Protein AF-A0A074W092-F1 (afdb_monomer)

Nearest PDB structures (foldseek):
  2z0n-assembly1_A-2  TM=3.404E-01  e=2.047E+00  Homo sapiens
  5c5b-assembly1_A  TM=3.331E-01  e=2.258E+00  Homo sapiens
  2z0o-assembly1_A-2  TM=2.666E-01  e=1.856E+00  Homo sapiens

Solvent-accessible surface area (backbone atoms only — not comparable to full-atom values): 13307 Å² total; per-residue (Å²): 146,84,81,86,86,80,90,84,84,88,82,85,89,84,90,80,85,85,82,84,78,78,81,82,81,81,80,76,79,82,77,78,77,78,74,76,78,80,77,76,78,54,82,50,47,78,64,48,37,53,76,70,68,53,65,90,86,49,44,42,88,51,21,39,67,91,47,72,78,42,81,53,95,56,32,30,18,19,47,56,54,43,23,48,53,53,24,53,45,32,27,74,74,70,32,82,88,31,74,63,24,51,52,30,47,53,42,21,53,35,38,38,50,51,53,52,49,47,51,52,48,64,74,30,54,88,73,53,80,53,64,68,61,45,53,52,50,50,56,48,43,57,54,49,49,57,50,51,52,52,50,52,53,52,50,54,54,28,54,55,49,23,54,49,51,57,57,68,72,45,80,88,69,95,69,98,71,80,51,78,69,31,56,47,41,32,47,51,33,48,61,22,81,95,58,35,22,68,58,45,52,52,48,40,54,49,45,49,54,48,48,54,49,44,54,76,69,38,61,92,73,98

Structure (mmCIF, N/CA/C/O backbone):
data_AF-A0A074W092-F1
#
_entry.id   AF-A0A074W092-F1
#
loop_
_atom_site.group_PDB
_atom_site.id
_atom_site.type_symbol
_atom_site.label_atom_id
_atom_site.label_alt_id
_atom_site.label_comp_id
_atom_site.label_asym_id
_atom_site.label_entity_id
_atom_site.label_seq_id
_atom_site.pdbx_PDB_ins_code
_atom_site.Cartn_x
_atom_site.Cartn_y
_atom_site.Cartn_z
_atom_site.occupancy
_atom_site.B_iso_or_equiv
_atom_site.auth_seq_id
_atom_site.auth_comp_id
_atom_site.auth_asym_id
_atom_site.auth_atom_id
_atom_site.pdbx_PDB_model_num
ATOM 1 N N . PRO A 1 1 ? 8.811 47.943 97.498 1.00 39.94 1 PRO A N 1
ATOM 2 C CA . PRO A 1 1 ? 8.743 47.271 96.184 1.00 39.94 1 PRO A CA 1
ATOM 3 C C . PRO A 1 1 ? 7.303 47.243 95.658 1.00 39.94 1 PRO A C 1
ATOM 5 O O . PRO A 1 1 ? 6.591 46.281 95.888 1.00 39.94 1 PRO A O 1
ATOM 8 N N . GLU A 1 2 ? 6.898 48.349 95.033 1.00 44.44 2 GLU A N 1
ATOM 9 C CA . GLU A 1 2 ? 6.077 48.433 93.814 1.00 44.44 2 GLU A CA 1
ATOM 10 C C . GLU A 1 2 ? 5.905 49.928 93.510 1.00 44.44 2 GLU A C 1
ATOM 12 O O . GLU A 1 2 ? 5.534 50.685 94.410 1.00 44.44 2 GLU A O 1
ATOM 17 N N . PRO A 1 3 ? 6.197 50.385 92.284 1.00 44.91 3 PRO A N 1
ATOM 18 C CA . PRO A 1 3 ? 5.535 51.580 91.799 1.00 44.91 3 PRO A CA 1
ATOM 19 C C . PRO A 1 3 ? 4.806 51.340 90.476 1.00 44.91 3 PRO A C 1
ATOM 21 O O . PRO A 1 3 ? 5.310 50.744 89.527 1.00 44.91 3 PRO A O 1
ATOM 24 N N . GLN A 1 4 ? 3.596 51.887 90.475 1.00 38.47 4 GLN A N 1
ATOM 25 C CA . GLN A 1 4 ? 2.638 52.049 89.393 1.00 38.47 4 GLN A CA 1
ATOM 26 C C . GLN A 1 4 ? 3.275 52.578 88.097 1.00 38.47 4 GLN A C 1
ATOM 28 O O . GLN A 1 4 ? 4.023 53.556 88.104 1.00 38.47 4 GLN A O 1
ATOM 33 N N . GLN A 1 5 ? 2.898 51.987 86.963 1.00 45.16 5 GLN A N 1
ATOM 34 C CA . GLN A 1 5 ? 3.138 52.563 85.640 1.00 45.16 5 GLN A CA 1
ATOM 35 C C . GLN A 1 5 ? 2.118 53.666 85.327 1.00 45.16 5 GLN A C 1
ATOM 37 O O . GLN A 1 5 ? 0.913 53.430 85.457 1.00 45.16 5 GLN A O 1
ATOM 42 N N . PRO A 1 6 ? 2.550 54.807 84.760 1.00 45.38 6 PRO A N 1
ATOM 43 C CA . PRO A 1 6 ? 1.680 55.654 83.975 1.00 45.38 6 PRO A CA 1
ATOM 44 C C . PRO A 1 6 ? 1.948 55.502 82.470 1.00 45.38 6 PRO A C 1
ATOM 46 O O . PRO A 1 6 ? 3.056 55.632 81.954 1.00 45.38 6 PRO A O 1
ATOM 49 N N . ARG A 1 7 ? 0.835 55.267 81.784 1.00 47.06 7 ARG A N 1
ATOM 50 C CA . ARG A 1 7 ? 0.537 55.371 80.351 1.00 47.06 7 ARG A CA 1
ATOM 51 C C . ARG A 1 7 ? 1.160 56.613 79.689 1.00 47.06 7 ARG A C 1
ATOM 53 O O . ARG A 1 7 ? 1.036 57.699 80.245 1.00 47.06 7 ARG A O 1
ATOM 60 N N . LYS A 1 8 ? 1.652 56.494 78.445 1.00 37.75 8 LYS A N 1
ATOM 61 C CA . LYS A 1 8 ? 1.599 57.565 77.421 1.00 37.75 8 LYS A CA 1
ATOM 62 C C . LYS A 1 8 ? 1.781 57.009 75.998 1.00 37.75 8 LYS A C 1
ATOM 64 O O . LYS A 1 8 ? 2.694 56.246 75.720 1.00 37.75 8 LYS A O 1
ATOM 69 N N . GLN A 1 9 ? 0.839 57.386 75.134 1.00 41.19 9 GLN A N 1
ATOM 70 C CA . GLN A 1 9 ? 0.760 57.119 73.694 1.00 41.19 9 GLN A CA 1
ATOM 71 C C . GLN A 1 9 ? 1.497 58.200 72.875 1.00 41.19 9 GLN A C 1
ATOM 73 O O . GLN A 1 9 ? 1.734 59.286 73.401 1.00 41.19 9 GLN A O 1
ATOM 78 N N . ARG A 1 10 ? 1.623 57.923 71.558 1.00 36.97 10 ARG A N 1
ATOM 79 C CA . ARG A 1 10 ? 1.897 58.819 70.398 1.00 36.97 10 ARG A CA 1
ATOM 80 C C . ARG A 1 10 ? 3.390 59.132 70.147 1.00 36.97 10 ARG A C 1
ATOM 82 O O . ARG A 1 10 ? 4.116 59.347 71.098 1.00 36.97 10 ARG A O 1
ATOM 89 N N . ALA A 1 11 ? 3.927 59.190 68.921 1.00 33.03 11 ALA A N 1
ATOM 90 C CA . ALA A 1 11 ? 3.355 59.234 67.569 1.00 33.03 11 ALA A CA 1
ATOM 91 C C . ALA A 1 11 ? 4.369 58.779 66.484 1.00 33.03 11 ALA A C 1
ATOM 93 O O . ALA A 1 11 ? 5.570 58.933 66.656 1.00 33.03 11 ALA A O 1
ATOM 94 N N . ALA A 1 12 ? 3.821 58.276 65.370 1.00 34.91 12 ALA A N 1
ATOM 95 C CA . ALA A 1 12 ? 4.088 58.623 63.962 1.00 34.91 12 ALA A CA 1
ATOM 96 C C . ALA A 1 12 ? 5.527 58.654 63.374 1.00 34.91 12 ALA A C 1
ATOM 98 O O . ALA A 1 12 ? 6.290 59.591 63.570 1.00 34.91 12 ALA A O 1
ATOM 99 N N . SER A 1 13 ? 5.773 57.651 62.515 1.00 43.53 13 SER A N 1
ATOM 100 C CA . SER A 1 13 ? 6.277 57.718 61.124 1.00 43.53 13 SER A CA 1
ATOM 101 C C . SER A 1 13 ? 7.448 58.643 60.763 1.00 43.53 13 SER A C 1
ATOM 103 O O . SER A 1 13 ? 7.260 59.839 60.555 1.00 43.53 13 SER A O 1
ATOM 105 N N . TYR A 1 14 ? 8.589 58.017 60.448 1.00 37.66 14 TYR A N 1
ATOM 106 C CA . TYR A 1 14 ? 9.558 58.522 59.474 1.00 37.66 14 TYR A CA 1
ATOM 107 C C . TYR A 1 14 ? 9.828 57.465 58.397 1.00 37.66 14 TYR A C 1
ATOM 109 O O . TYR A 1 14 ? 10.083 56.296 58.682 1.00 37.66 14 TYR A O 1
ATOM 117 N N . SER A 1 15 ? 9.698 57.915 57.154 1.00 42.69 15 SER A N 1
ATOM 118 C CA . SER A 1 15 ? 9.798 57.183 55.897 1.00 42.69 15 SER A CA 1
ATOM 119 C C . SER A 1 15 ? 11.220 56.692 55.602 1.00 42.69 15 SER A C 1
ATOM 121 O O . SER A 1 15 ? 12.176 57.450 55.744 1.00 42.69 15 SER A O 1
ATOM 123 N N . ALA A 1 16 ? 11.343 55.462 55.094 1.00 45.44 16 ALA A N 1
ATOM 124 C CA . ALA A 1 16 ? 12.551 54.945 54.447 1.00 45.44 16 ALA A CA 1
ATOM 125 C C . ALA A 1 16 ? 12.253 54.623 52.961 1.00 45.44 16 ALA A C 1
ATOM 127 O O . ALA A 1 16 ? 11.137 54.194 52.655 1.00 45.44 16 ALA A O 1
ATOM 128 N N . PRO A 1 17 ? 13.202 54.855 52.034 1.00 42.00 17 PRO A N 1
ATOM 129 C CA . PRO A 1 17 ? 12.960 54.823 50.587 1.00 42.00 17 PRO A CA 1
ATOM 130 C C . PRO A 1 17 ? 12.812 53.395 50.013 1.00 42.00 17 PRO A C 1
ATOM 132 O O . PRO A 1 17 ? 13.359 52.442 50.577 1.00 42.00 17 PRO A O 1
ATOM 135 N N . PRO A 1 18 ? 12.091 53.224 48.885 1.00 43.56 18 PRO A N 1
ATOM 136 C CA . PRO A 1 18 ? 11.769 51.912 48.328 1.00 43.56 18 PRO A CA 1
ATOM 137 C C . PRO A 1 18 ? 12.981 51.242 47.661 1.00 43.56 18 PRO A C 1
ATOM 139 O O 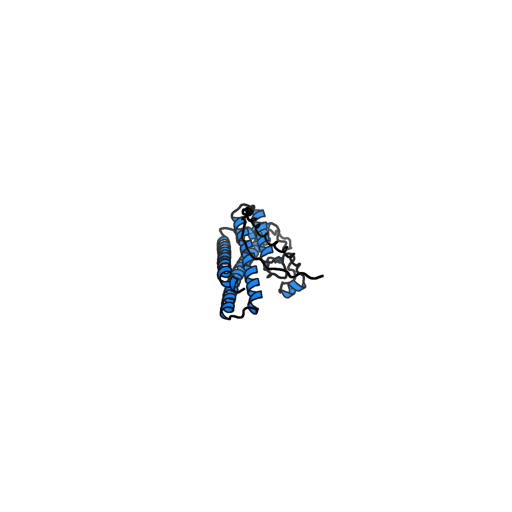. PRO A 1 18 ? 13.705 51.852 46.876 1.00 43.56 18 PRO A O 1
ATOM 142 N N . ARG A 1 19 ? 13.176 49.948 47.950 1.00 44.12 19 ARG A N 1
ATOM 143 C CA . ARG A 1 19 ? 14.122 49.071 47.242 1.00 44.12 19 ARG A CA 1
ATOM 144 C C . ARG A 1 19 ? 13.611 48.806 45.825 1.00 44.12 19 ARG A C 1
ATOM 146 O O . ARG A 1 19 ? 12.506 48.299 45.658 1.00 44.12 19 ARG A O 1
ATOM 153 N N . HIS A 1 20 ? 14.435 49.107 44.827 1.00 41.53 20 HIS A N 1
ATOM 154 C CA . HIS A 1 20 ? 14.188 48.747 43.434 1.00 41.53 20 HIS A CA 1
ATOM 155 C C . HIS A 1 20 ? 14.139 47.221 43.259 1.00 41.53 20 HIS A C 1
ATOM 157 O O . HIS A 1 20 ? 15.066 46.503 43.637 1.00 41.53 20 HIS A O 1
ATOM 163 N N . SER A 1 21 ? 13.032 46.746 42.695 1.00 46.66 21 SER A N 1
ATOM 164 C CA . SER A 1 21 ? 12.758 45.358 42.325 1.00 46.66 21 SER A CA 1
ATOM 165 C C . SER A 1 21 ? 13.645 44.916 41.155 1.00 46.66 21 SER A C 1
ATOM 167 O O . SER A 1 21 ? 13.751 45.625 40.156 1.00 46.66 21 SER A O 1
ATOM 169 N N . ALA A 1 22 ? 14.258 43.736 41.258 1.00 50.12 22 ALA A N 1
ATOM 170 C CA . ALA A 1 22 ? 14.947 43.078 40.147 1.00 50.12 22 ALA A CA 1
ATOM 171 C C . ALA A 1 22 ? 13.944 42.606 39.065 1.00 50.12 22 ALA A C 1
ATOM 173 O O . ALA A 1 22 ? 12.801 42.288 39.409 1.00 50.12 22 ALA A O 1
ATOM 174 N N . PRO A 1 23 ? 14.342 42.533 37.780 1.00 47.22 23 PRO A N 1
ATOM 175 C CA . PRO A 1 23 ? 13.457 42.099 36.700 1.00 47.22 23 PRO A CA 1
ATOM 176 C C . PRO A 1 23 ? 13.158 40.584 36.758 1.00 47.22 23 PRO A C 1
ATOM 178 O O . PRO A 1 23 ? 13.980 39.816 37.272 1.00 47.22 23 PRO A O 1
ATOM 181 N N . PRO A 1 24 ? 11.999 40.128 36.237 1.00 47.12 24 PRO A N 1
ATOM 182 C CA . PRO A 1 24 ? 11.627 38.715 36.232 1.00 47.12 24 PRO A CA 1
ATOM 183 C C . PRO A 1 24 ? 12.555 37.904 35.320 1.00 47.12 24 PRO A C 1
ATOM 185 O O . PRO A 1 24 ? 12.889 38.336 34.221 1.00 47.12 24 PRO A O 1
ATOM 188 N N . ARG A 1 25 ? 12.957 36.712 35.775 1.00 50.19 25 ARG A N 1
ATOM 189 C CA . ARG A 1 25 ? 13.671 35.725 34.954 1.00 50.19 25 ARG A CA 1
ATOM 190 C C . ARG A 1 25 ? 12.730 35.186 33.878 1.00 50.19 25 ARG A C 1
ATOM 192 O O . ARG A 1 25 ? 11.716 34.581 34.220 1.00 50.19 25 ARG A O 1
ATOM 199 N N . ASP A 1 26 ? 13.120 35.340 32.618 1.00 46.16 26 ASP A N 1
ATOM 200 C CA . ASP A 1 26 ? 12.522 34.632 31.491 1.00 46.16 26 ASP A CA 1
ATOM 201 C C . ASP A 1 26 ? 12.562 33.118 31.740 1.00 46.16 26 ASP A C 1
ATOM 203 O O . ASP A 1 26 ? 13.620 32.505 31.921 1.00 46.16 26 ASP A O 1
ATOM 207 N N . SER A 1 27 ? 11.382 32.508 31.787 1.00 52.72 27 SER A N 1
ATOM 208 C CA . SER A 1 27 ? 11.206 31.063 31.832 1.00 52.72 27 SER A CA 1
ATOM 209 C C . SER A 1 27 ? 11.662 30.455 30.506 1.00 52.72 27 SER A C 1
ATOM 211 O O . SER A 1 27 ? 11.088 30.740 29.456 1.00 52.72 27 SER A O 1
ATOM 213 N N . ALA A 1 28 ? 12.692 29.610 30.562 1.00 54.44 28 ALA A N 1
ATOM 214 C CA . ALA A 1 28 ? 13.169 28.841 29.419 1.00 54.44 28 ALA A CA 1
ATOM 215 C C . ALA A 1 28 ? 12.036 27.985 28.807 1.00 54.44 28 ALA A C 1
ATOM 217 O O . ALA A 1 28 ? 11.211 27.448 29.554 1.00 54.44 28 ALA A O 1
ATOM 218 N N . PRO A 1 29 ? 12.001 27.813 27.472 1.00 57.88 29 PRO A N 1
ATOM 219 C CA . PRO A 1 29 ? 11.000 26.982 26.817 1.00 57.88 29 PRO A CA 1
ATOM 220 C C . PRO A 1 29 ? 11.106 25.517 27.281 1.00 57.88 29 PRO A C 1
ATOM 222 O O . PRO A 1 29 ? 12.214 25.019 27.519 1.00 57.88 29 PRO A O 1
ATOM 225 N N . PRO A 1 30 ? 9.972 24.803 27.418 1.00 56.59 30 PRO A N 1
ATOM 226 C CA . PRO A 1 30 ? 9.973 23.403 27.816 1.00 56.59 30 PRO A CA 1
ATOM 227 C C . PRO A 1 30 ? 10.747 22.566 26.793 1.00 56.59 30 PRO A C 1
ATOM 229 O O . PRO A 1 30 ? 10.542 22.679 25.584 1.00 56.59 30 PRO A O 1
ATOM 232 N N . LYS A 1 31 ? 11.656 21.719 27.290 1.00 53.22 31 LYS A N 1
ATOM 233 C CA . LYS A 1 31 ? 12.405 20.769 26.459 1.00 53.22 31 LYS A CA 1
ATOM 234 C C . LYS A 1 31 ? 11.422 19.880 25.682 1.00 53.22 31 LYS A C 1
ATOM 236 O O . LYS A 1 31 ? 10.461 19.400 26.291 1.00 53.22 31 LYS A O 1
ATOM 241 N N . PRO A 1 32 ? 11.664 19.612 24.386 1.00 55.78 32 PRO A N 1
ATOM 242 C CA . PRO A 1 32 ? 10.844 18.681 23.626 1.00 55.78 32 PRO A CA 1
ATOM 243 C C . PRO A 1 32 ? 10.835 17.323 24.331 1.00 55.78 32 PRO A C 1
ATOM 245 O O . PRO A 1 32 ? 11.882 16.788 24.709 1.00 55.78 32 PRO A O 1
ATOM 248 N N . ARG A 1 33 ? 9.625 16.802 24.553 1.00 60.06 33 ARG A N 1
ATOM 249 C CA . ARG A 1 33 ? 9.377 15.481 25.132 1.00 60.06 33 ARG A CA 1
ATOM 250 C C . ARG A 1 33 ? 10.133 14.471 24.266 1.00 60.06 33 ARG A C 1
ATOM 252 O O . ARG A 1 33 ? 9.847 14.364 23.076 1.00 60.06 33 ARG A O 1
ATOM 259 N N . GLN A 1 34 ? 11.133 13.799 24.836 1.00 51.22 34 GLN A N 1
ATOM 260 C CA . GLN A 1 34 ? 11.873 12.756 24.128 1.00 51.22 34 GLN A CA 1
ATOM 261 C C . GLN A 1 34 ? 10.859 11.719 23.644 1.00 51.22 34 GLN A C 1
ATOM 263 O O . GLN A 1 34 ? 10.129 11.147 24.457 1.00 51.22 34 GLN A O 1
ATOM 268 N N . GLN A 1 35 ? 10.764 11.544 22.324 1.00 48.56 35 GLN A N 1
ATOM 269 C CA . GLN A 1 35 ? 9.950 10.484 21.747 1.00 48.56 35 GLN A CA 1
ATOM 270 C C . GLN A 1 35 ? 10.466 9.149 22.304 1.00 48.56 35 GLN A C 1
ATOM 272 O O . GLN A 1 35 ? 11.687 8.957 22.356 1.00 48.56 35 GLN A O 1
ATOM 277 N N . PRO A 1 36 ? 9.581 8.250 22.773 1.00 53.62 36 PRO A N 1
ATOM 278 C CA . PRO A 1 36 ? 10.009 6.931 23.205 1.00 53.62 36 PRO A CA 1
ATOM 279 C C . PRO A 1 36 ? 10.775 6.247 22.060 1.00 53.62 36 PRO A C 1
ATOM 281 O O . PRO A 1 36 ? 10.431 6.454 20.892 1.00 53.62 36 PRO A O 1
ATOM 284 N N . PRO A 1 37 ? 11.830 5.470 22.368 1.00 49.75 37 PRO A N 1
ATOM 285 C CA . PRO A 1 37 ? 12.586 4.758 21.348 1.00 49.75 37 PRO A CA 1
ATOM 286 C C . PRO A 1 37 ? 11.632 3.896 20.523 1.00 49.75 37 PRO A C 1
ATOM 288 O O . PRO A 1 37 ? 10.745 3.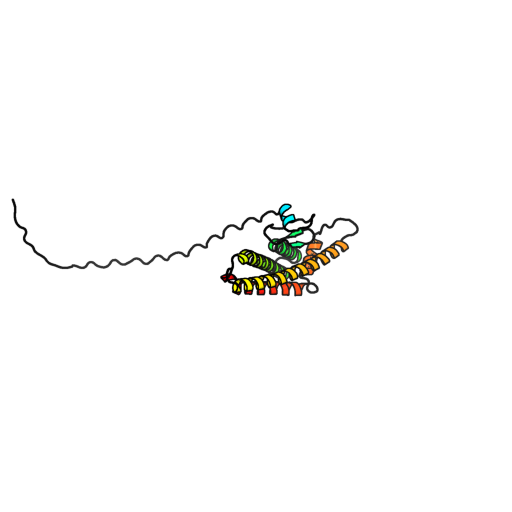244 21.080 1.00 49.75 37 PRO A O 1
ATOM 291 N N . THR A 1 38 ? 11.812 3.905 19.203 1.00 55.25 38 THR A N 1
ATOM 292 C CA . THR A 1 38 ? 11.011 3.085 18.297 1.00 55.25 38 THR A CA 1
ATOM 293 C C . THR A 1 38 ? 11.096 1.623 18.748 1.00 55.25 38 THR A C 1
ATOM 295 O O . THR A 1 38 ? 12.207 1.100 18.911 1.00 55.25 38 THR A O 1
ATOM 298 N N . PRO A 1 39 ? 9.957 0.955 19.020 1.00 61.53 39 PRO A N 1
ATOM 299 C CA . PRO A 1 39 ? 9.978 -0.446 19.399 1.00 61.53 39 PRO A CA 1
ATOM 300 C C . PRO A 1 39 ? 10.685 -1.243 18.302 1.00 61.53 39 PRO A C 1
ATOM 302 O O . PRO A 1 39 ? 10.457 -1.033 17.110 1.00 61.53 39 PRO A O 1
ATOM 305 N N . LYS A 1 40 ? 11.606 -2.126 18.704 1.00 67.94 40 LYS A N 1
ATOM 306 C CA . LYS A 1 40 ? 12.281 -3.013 17.755 1.00 67.94 40 LYS A CA 1
ATOM 307 C C . LYS A 1 40 ? 11.218 -3.884 17.092 1.00 67.94 40 LYS A C 1
ATOM 309 O O . LYS A 1 40 ? 10.425 -4.500 17.800 1.00 67.94 40 LYS A O 1
ATOM 314 N N . ARG A 1 41 ? 11.247 -3.932 15.759 1.00 76.56 41 ARG A N 1
ATOM 315 C CA . ARG A 1 41 ? 10.385 -4.789 14.941 1.00 76.56 41 ARG A CA 1
ATOM 316 C C . ARG A 1 41 ? 10.357 -6.208 15.507 1.00 76.56 41 ARG A C 1
ATOM 318 O O . ARG A 1 41 ? 11.425 -6.774 15.766 1.00 76.56 41 ARG A O 1
ATOM 325 N N . ALA A 1 42 ? 9.166 -6.767 15.692 1.00 86.81 42 ALA A N 1
ATOM 326 C CA . ALA A 1 42 ? 9.036 -8.144 16.146 1.00 86.81 42 ALA A CA 1
ATOM 327 C C . ALA A 1 42 ? 9.464 -9.109 15.028 1.00 86.81 42 ALA A C 1
ATOM 329 O O . ALA A 1 42 ? 9.221 -8.870 13.846 1.00 86.81 42 ALA A O 1
ATOM 330 N N . THR A 1 43 ? 10.130 -10.203 15.396 1.00 90.25 43 THR A N 1
ATOM 331 C CA . THR A 1 43 ? 10.518 -11.244 14.436 1.00 90.25 43 THR A CA 1
ATOM 332 C C . THR A 1 43 ? 9.366 -12.226 14.279 1.00 90.25 43 THR A C 1
ATOM 334 O O . THR A 1 43 ? 9.022 -12.910 15.242 1.00 90.25 43 THR A O 1
ATOM 337 N N . ALA A 1 44 ? 8.803 -12.322 13.074 1.00 93.31 44 ALA A N 1
ATOM 338 C CA . ALA A 1 44 ? 7.748 -13.282 12.769 1.00 93.31 44 ALA A CA 1
ATOM 339 C C . ALA A 1 44 ? 8.222 -14.740 12.924 1.00 93.31 44 ALA A C 1
ATOM 341 O O . ALA A 1 44 ? 9.349 -15.097 12.564 1.00 93.31 44 ALA A O 1
ATOM 342 N N . THR A 1 45 ? 7.334 -15.587 13.443 1.00 94.56 45 THR A N 1
ATOM 343 C CA . THR A 1 45 ? 7.525 -17.030 13.636 1.00 94.56 45 THR A CA 1
ATOM 344 C C . THR A 1 45 ? 6.594 -17.848 12.734 1.00 94.56 45 THR A C 1
ATOM 346 O O . THR A 1 45 ? 5.589 -17.348 12.229 1.00 94.56 45 THR A O 1
ATOM 349 N N . ASP A 1 46 ? 6.848 -19.154 12.594 1.00 94.06 46 ASP A N 1
ATOM 350 C CA . ASP A 1 46 ? 5.934 -20.072 11.888 1.00 94.06 46 ASP A CA 1
ATOM 351 C C . ASP A 1 46 ? 4.533 -20.148 12.519 1.00 94.06 46 ASP A C 1
ATOM 353 O O . ASP A 1 46 ? 3.568 -20.574 11.881 1.00 94.06 46 ASP A O 1
ATOM 357 N N . ARG A 1 47 ? 4.394 -19.797 13.804 1.00 94.94 47 ARG A N 1
ATOM 358 C CA . ARG A 1 47 ? 3.080 -19.700 14.448 1.00 94.94 47 ARG A CA 1
ATOM 359 C C . ARG A 1 47 ? 2.321 -18.485 13.926 1.00 94.94 47 ARG A C 1
ATOM 361 O O . ARG A 1 47 ? 1.151 -18.636 13.589 1.00 94.94 47 ARG A O 1
ATOM 368 N N . ASP A 1 48 ? 2.988 -17.341 13.833 1.00 95.75 48 ASP A N 1
ATOM 369 C CA . ASP A 1 48 ? 2.385 -16.091 13.363 1.00 95.75 48 ASP A CA 1
ATOM 370 C C . ASP A 1 48 ? 1.966 -16.227 11.899 1.00 95.75 48 ASP A C 1
ATOM 372 O O . ASP A 1 48 ? 0.829 -15.932 11.549 1.00 95.75 48 ASP A O 1
ATOM 376 N N . ALA A 1 49 ? 2.835 -16.812 11.067 1.00 94.75 49 ALA A N 1
ATOM 377 C CA . ALA A 1 49 ? 2.526 -17.076 9.666 1.00 94.75 49 ALA A CA 1
ATOM 378 C C . ALA A 1 49 ? 1.290 -17.977 9.496 1.00 94.75 49 ALA A C 1
ATOM 380 O O . ALA A 1 49 ? 0.431 -17.706 8.659 1.00 94.75 49 ALA A O 1
ATOM 381 N N . ARG A 1 50 ? 1.149 -19.021 10.326 1.00 94.94 50 ARG A N 1
ATOM 382 C CA . ARG A 1 50 ? -0.048 -19.879 10.319 1.00 94.94 50 ARG A CA 1
ATOM 383 C C . ARG A 1 50 ? -1.298 -19.147 10.796 1.00 94.94 50 ARG A C 1
ATOM 385 O O . ARG A 1 50 ? -2.357 -19.351 10.213 1.00 94.94 50 ARG A O 1
ATOM 392 N N . ALA A 1 51 ? -1.185 -18.325 11.839 1.00 95.50 51 ALA A N 1
ATOM 393 C CA . ALA A 1 51 ? -2.304 -17.539 12.356 1.00 95.50 51 ALA A CA 1
ATOM 394 C C . ALA A 1 51 ? -2.814 -16.530 11.316 1.00 95.50 51 ALA A C 1
ATOM 396 O O . ALA A 1 51 ? -4.020 -16.360 11.176 1.00 95.50 51 ALA A O 1
ATOM 397 N N . ALA A 1 52 ? -1.901 -15.945 10.541 1.00 94.00 52 ALA A N 1
ATOM 398 C CA . ALA A 1 52 ? -2.197 -15.011 9.462 1.00 94.00 52 ALA A CA 1
ATOM 399 C C . ALA A 1 52 ? -2.548 -15.688 8.116 1.00 94.00 52 ALA A C 1
ATOM 401 O O . ALA A 1 52 ? -2.656 -15.019 7.092 1.00 94.00 52 ALA A O 1
ATOM 402 N N . GLY A 1 53 ? -2.701 -17.020 8.076 1.00 94.88 53 GLY A N 1
ATOM 403 C CA . GLY A 1 53 ? -3.102 -17.746 6.862 1.00 94.88 53 GLY A CA 1
ATOM 404 C C . GLY A 1 53 ? -2.056 -17.763 5.739 1.00 94.88 53 GLY A C 1
ATOM 405 O O . GLY A 1 53 ? -2.392 -18.008 4.580 1.00 94.88 53 GLY A O 1
ATOM 406 N N . ILE A 1 54 ? -0.785 -17.519 6.058 1.00 94.88 54 ILE A N 1
ATOM 407 C CA . ILE A 1 54 ? 0.303 -17.465 5.080 1.00 94.88 54 ILE A CA 1
ATOM 408 C C . ILE A 1 54 ? 0.602 -18.886 4.561 1.00 94.88 54 ILE A C 1
ATOM 410 O O . ILE A 1 54 ? 0.865 -19.788 5.364 1.00 94.88 54 ILE A O 1
ATOM 414 N N . PRO A 1 55 ? 0.606 -19.119 3.231 1.00 93.88 55 PRO A N 1
ATOM 415 C CA . PRO A 1 55 ? 0.898 -20.434 2.668 1.00 93.88 55 PRO A CA 1
ATOM 416 C C . PRO A 1 55 ? 2.305 -20.943 3.009 1.00 93.88 55 PRO A C 1
ATOM 418 O O . PRO A 1 55 ? 3.273 -20.181 3.074 1.00 93.88 55 PRO A O 1
ATOM 421 N N . ALA A 1 56 ? 2.440 -22.264 3.150 1.00 90.75 56 ALA A N 1
ATOM 422 C CA . ALA A 1 56 ? 3.732 -22.902 3.391 1.00 90.75 56 ALA A CA 1
ATOM 423 C C . ALA A 1 56 ? 4.746 -22.583 2.275 1.00 90.75 56 ALA A C 1
ATOM 425 O O . ALA A 1 56 ? 4.407 -22.549 1.091 1.00 90.75 56 ALA A O 1
ATOM 426 N N . GLY A 1 57 ? 6.009 -22.377 2.659 1.00 88.44 57 GLY A N 1
ATOM 427 C CA . GLY A 1 57 ? 7.101 -22.047 1.736 1.00 88.44 57 GLY A CA 1
ATOM 428 C C . GLY A 1 57 ? 7.313 -20.549 1.494 1.00 88.44 57 GLY A C 1
ATOM 429 O O . GLY A 1 57 ? 8.281 -20.193 0.824 1.00 88.44 57 GLY A O 1
ATOM 430 N N . TYR A 1 58 ? 6.468 -19.678 2.055 1.00 93.06 58 TYR A N 1
ATOM 431 C CA . TYR A 1 58 ? 6.693 -18.233 2.033 1.00 93.06 58 TYR A CA 1
ATOM 432 C C . TYR A 1 58 ? 7.768 -17.806 3.042 1.00 93.06 58 TYR A C 1
ATOM 434 O O . TYR A 1 58 ? 7.830 -18.301 4.166 1.00 93.06 58 TYR A O 1
ATOM 442 N N . ASN A 1 59 ? 8.606 -16.850 2.646 1.00 92.69 59 ASN A N 1
ATOM 443 C CA . ASN A 1 59 ? 9.619 -16.234 3.492 1.00 92.69 59 ASN A CA 1
ATOM 444 C C . ASN A 1 59 ? 9.060 -14.977 4.171 1.00 92.69 59 ASN A C 1
ATOM 446 O O . ASN A 1 59 ? 8.829 -13.964 3.515 1.00 92.69 59 ASN A O 1
ATOM 450 N N . PHE A 1 60 ? 8.905 -15.030 5.491 1.00 94.88 60 PHE A N 1
ATOM 451 C CA . PHE A 1 60 ? 8.333 -13.955 6.305 1.00 94.88 60 PHE A CA 1
ATOM 452 C C . PHE A 1 60 ? 9.358 -13.168 7.137 1.00 94.88 60 PHE A C 1
ATOM 454 O O . PHE A 1 60 ? 8.994 -12.441 8.053 1.00 94.88 60 PHE A O 1
ATOM 461 N N . LYS A 1 61 ? 10.657 -13.244 6.8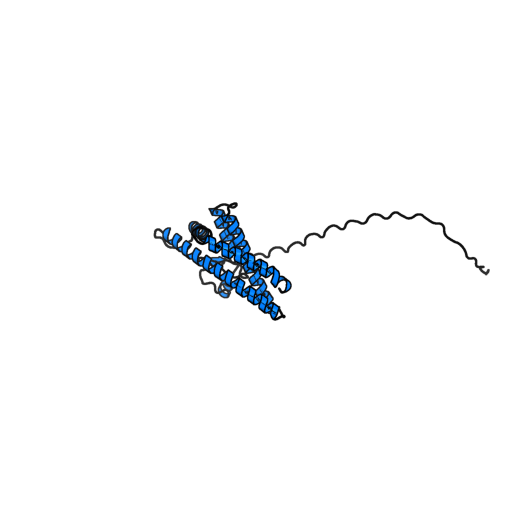10 1.00 92.69 61 LYS A N 1
ATOM 462 C CA . LYS A 1 61 ? 11.702 -12.459 7.507 1.00 92.69 61 LYS A CA 1
ATOM 463 C C . LYS A 1 61 ? 11.526 -10.946 7.367 1.00 92.69 61 LYS A C 1
ATOM 465 O O . LYS A 1 61 ? 12.050 -10.183 8.175 1.00 92.69 61 LYS A O 1
ATOM 470 N N . ASN A 1 62 ? 10.821 -10.528 6.321 1.00 92.38 62 ASN A N 1
ATOM 471 C CA . ASN A 1 62 ? 10.548 -9.135 6.024 1.00 92.38 62 ASN A CA 1
ATOM 472 C C . ASN A 1 62 ? 9.154 -8.713 6.482 1.00 92.38 62 ASN A C 1
ATOM 474 O O . ASN A 1 62 ? 8.694 -7.700 5.980 1.00 92.38 62 ASN A O 1
ATOM 478 N N . TRP A 1 63 ? 8.510 -9.411 7.419 1.00 96.69 63 TRP A N 1
ATOM 479 C CA . TRP A 1 63 ? 7.186 -9.067 7.947 1.00 96.69 63 TRP A CA 1
ATOM 480 C C . TRP A 1 63 ? 7.235 -8.886 9.472 1.00 96.69 63 TRP A C 1
ATOM 482 O O . TRP A 1 63 ? 7.867 -9.686 10.165 1.00 96.69 63 TRP A O 1
ATOM 492 N N . ASP A 1 64 ? 6.625 -7.814 9.991 1.00 95.44 64 ASP A N 1
ATOM 493 C CA . ASP A 1 64 ? 6.315 -7.691 11.419 1.00 95.44 64 ASP A CA 1
ATOM 494 C C . ASP A 1 64 ? 4.996 -8.429 11.701 1.00 95.44 64 ASP A C 1
ATOM 496 O O . ASP A 1 64 ? 3.985 -8.081 11.095 1.00 95.44 64 ASP A O 1
ATOM 500 N N . PRO A 1 65 ? 4.965 -9.420 12.611 1.00 95.56 65 PRO A N 1
ATOM 501 C CA . PRO A 1 65 ? 3.774 -10.231 12.864 1.00 95.56 65 PRO A CA 1
ATOM 502 C C . PRO A 1 65 ? 2.583 -9.450 13.442 1.00 95.56 65 PRO A C 1
ATOM 504 O O . PRO A 1 65 ? 1.489 -10.002 13.520 1.00 95.56 65 PRO A O 1
ATOM 507 N N . ASN A 1 66 ? 2.776 -8.197 13.867 1.00 94.44 66 ASN A N 1
ATOM 508 C CA . ASN A 1 66 ? 1.692 -7.328 14.330 1.00 94.44 66 ASN A CA 1
ATOM 509 C C . ASN A 1 66 ? 1.100 -6.457 13.213 1.00 94.44 66 ASN A C 1
ATOM 511 O O . ASN A 1 66 ? 0.212 -5.653 13.486 1.00 94.44 66 ASN A O 1
ATOM 515 N N . GLU A 1 67 ? 1.625 -6.538 11.995 1.00 95.88 67 GLU A N 1
ATOM 516 C CA . GLU A 1 67 ? 1.171 -5.763 10.841 1.00 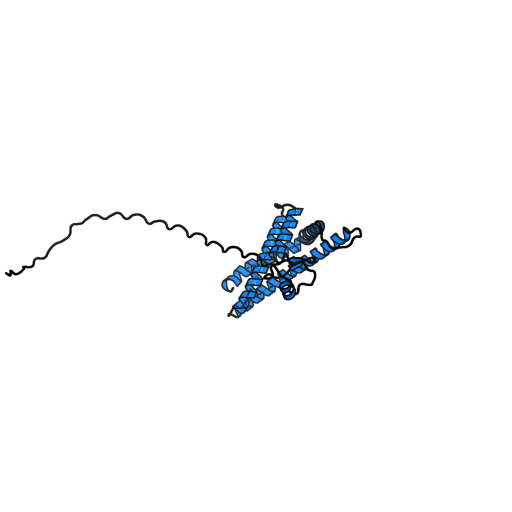95.88 67 GLU A CA 1
ATOM 517 C C . GLU A 1 67 ? 0.470 -6.667 9.822 1.00 95.88 67 GLU A C 1
ATOM 519 O O . GLU A 1 67 ? 0.734 -7.868 9.753 1.00 95.88 67 GLU A O 1
ATOM 524 N N . GLU A 1 68 ? -0.397 -6.086 8.992 1.00 94.44 68 GLU A N 1
ATOM 525 C CA . GLU A 1 68 ? -1.113 -6.831 7.950 1.00 94.44 68 GLU A CA 1
ATOM 526 C C . GLU A 1 68 ? -0.124 -7.405 6.908 1.00 94.44 68 GLU A C 1
ATOM 528 O O . GLU A 1 68 ? 0.688 -6.653 6.347 1.00 94.44 68 GLU A O 1
ATOM 533 N N . PRO A 1 69 ? -0.142 -8.727 6.637 1.00 96.44 69 PRO A N 1
ATOM 534 C CA . PRO A 1 69 ? 0.803 -9.358 5.725 1.00 96.44 69 PRO A CA 1
ATOM 535 C C . PRO A 1 69 ? 0.485 -9.056 4.256 1.00 96.44 69 PRO A C 1
ATOM 537 O O . PRO A 1 69 ? -0.625 -9.244 3.765 1.00 96.44 69 PRO A O 1
ATOM 540 N N . ILE A 1 70 ? 1.518 -8.705 3.497 1.00 96.94 70 ILE A N 1
ATOM 541 C CA . ILE A 1 70 ? 1.457 -8.472 2.056 1.00 96.94 70 ILE A CA 1
ATOM 542 C C . ILE A 1 70 ? 2.314 -9.521 1.352 1.00 96.94 70 ILE A C 1
ATOM 544 O O . ILE A 1 70 ? 3.532 -9.590 1.534 1.00 96.94 70 ILE A O 1
ATOM 548 N N . LEU A 1 71 ? 1.674 -10.354 0.534 1.00 94.00 71 LEU A N 1
ATOM 549 C CA . LEU A 1 71 ? 2.316 -11.477 -0.146 1.00 94.00 71 LEU A CA 1
ATOM 550 C C . LEU A 1 71 ? 2.789 -11.065 -1.543 1.00 94.00 71 LEU A C 1
ATOM 552 O O . LEU A 1 71 ? 1.979 -10.746 -2.415 1.00 94.00 71 LEU A O 1
ATOM 556 N N . LEU A 1 72 ? 4.094 -11.175 -1.787 1.00 91.75 72 LEU A N 1
ATOM 557 C CA . LEU A 1 72 ? 4.706 -10.907 -3.086 1.00 91.75 72 LEU A CA 1
ATOM 558 C C . LEU A 1 72 ? 5.767 -11.969 -3.392 1.00 91.75 72 LEU A C 1
ATOM 560 O O . LEU A 1 72 ? 6.793 -12.035 -2.717 1.00 91.75 72 LEU A O 1
ATOM 564 N N . LEU A 1 73 ? 5.537 -12.796 -4.421 1.00 86.44 73 LEU A N 1
ATOM 565 C CA . LEU A 1 73 ? 6.526 -13.745 -4.958 1.00 86.44 73 LEU A CA 1
ATOM 566 C C . LEU A 1 73 ? 7.168 -14.674 -3.917 1.00 86.44 73 LEU A C 1
ATOM 568 O O . LEU A 1 73 ? 8.386 -14.853 -3.876 1.00 86.44 73 LEU A O 1
ATOM 572 N N . GLY A 1 74 ? 6.350 -15.270 -3.050 1.00 87.94 74 GLY A N 1
ATOM 573 C CA . GLY A 1 74 ? 6.843 -16.165 -2.000 1.00 87.94 74 GLY A CA 1
ATOM 574 C C . GLY A 1 74 ? 7.552 -15.444 -0.850 1.00 87.94 74 GLY A C 1
ATOM 575 O O . GLY A 1 74 ? 8.141 -16.104 -0.003 1.00 87.94 74 GLY A O 1
ATOM 576 N N . SER A 1 75 ? 7.515 -14.112 -0.799 1.00 92.44 75 SER A N 1
ATOM 577 C CA . SER A 1 75 ? 7.935 -13.316 0.356 1.00 92.44 75 SER A CA 1
ATOM 578 C C . SER A 1 75 ? 6.730 -12.628 0.992 1.00 92.44 75 SER A C 1
ATOM 580 O O . SER A 1 75 ? 5.743 -12.331 0.315 1.00 92.44 75 SER A O 1
ATOM 582 N N . VAL A 1 76 ? 6.817 -12.391 2.296 1.00 96.06 76 VAL A N 1
ATOM 583 C CA . VAL A 1 76 ? 5.820 -11.666 3.086 1.00 96.06 76 VAL A CA 1
ATOM 584 C C . VAL A 1 76 ? 6.445 -10.368 3.563 1.00 96.06 76 VAL A C 1
ATOM 586 O O . VAL A 1 76 ? 7.575 -10.361 4.060 1.00 96.06 76 VAL A O 1
ATOM 589 N N . PHE A 1 77 ? 5.691 -9.292 3.406 1.00 97.25 77 PHE A N 1
ATOM 590 C CA . PHE A 1 77 ? 6.035 -7.953 3.843 1.00 97.25 77 PHE A CA 1
ATOM 591 C C . PHE A 1 77 ? 4.928 -7.380 4.725 1.00 97.25 77 PHE A C 1
ATOM 593 O O . PHE A 1 77 ? 3.822 -7.899 4.752 1.00 97.25 77 PHE A O 1
ATOM 600 N N . ASP A 1 78 ? 5.220 -6.284 5.402 1.00 97.38 78 ASP A N 1
ATOM 601 C CA . ASP A 1 78 ? 4.221 -5.306 5.843 1.00 97.38 78 ASP A CA 1
ATOM 602 C C . ASP A 1 78 ? 4.320 -4.039 4.979 1.00 97.38 78 ASP A C 1
ATOM 604 O O . ASP A 1 78 ? 5.218 -3.909 4.139 1.00 97.38 78 ASP A O 1
ATOM 608 N N . ALA A 1 79 ? 3.412 -3.083 5.188 1.00 97.88 79 ALA A N 1
ATOM 609 C CA . ALA A 1 79 ? 3.367 -1.829 4.434 1.00 97.88 79 ALA A CA 1
ATOM 610 C C . ALA A 1 79 ? 4.718 -1.088 4.409 1.00 97.88 79 ALA A C 1
ATOM 612 O O . ALA A 1 79 ? 5.154 -0.598 3.364 1.00 97.88 79 ALA A O 1
ATOM 613 N N . ASN A 1 80 ? 5.405 -1.038 5.553 1.00 97.50 80 ASN A N 1
ATOM 614 C CA . ASN A 1 80 ? 6.671 -0.331 5.693 1.00 97.50 80 ASN A CA 1
ATOM 615 C C . ASN A 1 80 ? 7.807 -1.047 4.949 1.00 97.50 80 ASN A C 1
ATOM 617 O O . ASN A 1 80 ? 8.527 -0.444 4.156 1.00 97.50 80 ASN A O 1
ATOM 621 N N . SER A 1 81 ? 7.972 -2.343 5.191 1.00 97.38 81 SER A N 1
ATOM 622 C CA . SER A 1 81 ? 9.032 -3.147 4.579 1.00 97.38 81 SER A CA 1
ATOM 623 C C . SER A 1 81 ? 8.845 -3.340 3.073 1.00 97.38 81 SER A C 1
ATOM 625 O O . SER A 1 81 ? 9.843 -3.342 2.349 1.00 97.38 81 SER A O 1
ATOM 627 N N . LEU A 1 82 ? 7.605 -3.435 2.581 1.00 97.75 82 LEU A N 1
ATOM 628 C CA . LEU A 1 82 ? 7.326 -3.446 1.146 1.00 97.75 82 LEU A CA 1
ATOM 629 C C . LEU A 1 82 ? 7.614 -2.085 0.513 1.00 97.75 82 LEU A C 1
ATOM 631 O O . LEU A 1 82 ? 8.315 -2.024 -0.494 1.00 97.75 82 LEU A O 1
ATOM 635 N N . GLY A 1 83 ? 7.112 -0.995 1.101 1.00 97.94 83 GLY A N 1
ATOM 636 C CA . GLY A 1 83 ? 7.356 0.350 0.582 1.00 97.94 83 GLY A CA 1
ATOM 637 C C . GLY A 1 83 ? 8.850 0.674 0.516 1.00 97.94 83 GLY A C 1
ATOM 638 O O . GLY A 1 83 ? 9.335 1.134 -0.518 1.00 97.94 83 GLY A O 1
ATOM 639 N N . LYS A 1 84 ? 9.611 0.302 1.555 1.00 97.38 84 LYS A N 1
ATOM 640 C CA . LYS A 1 84 ? 11.073 0.403 1.546 1.00 97.38 84 LYS A CA 1
ATOM 641 C C . LYS A 1 84 ? 11.700 -0.431 0.429 1.00 97.38 84 LYS A C 1
ATOM 643 O O . LYS A 1 84 ? 12.578 0.063 -0.267 1.00 97.38 84 LYS A O 1
ATOM 648 N N . TRP A 1 85 ? 11.263 -1.678 0.239 1.00 96.38 85 TRP A N 1
ATOM 649 C CA . TRP A 1 85 ? 11.776 -2.543 -0.828 1.00 96.38 85 TRP A CA 1
ATOM 650 C C . TRP A 1 85 ? 11.546 -1.931 -2.221 1.00 96.38 85 TRP A C 1
ATOM 652 O O . TRP A 1 85 ? 12.460 -1.931 -3.044 1.00 96.38 85 TRP A O 1
ATOM 662 N N . ILE A 1 86 ? 10.367 -1.345 -2.468 1.00 97.25 86 ILE A N 1
ATOM 663 C CA . ILE A 1 86 ? 10.052 -0.634 -3.720 1.00 97.25 86 ILE A CA 1
ATOM 664 C C . ILE A 1 86 ? 10.964 0.588 -3.893 1.00 97.25 86 ILE A C 1
ATOM 666 O O . ILE A 1 86 ? 11.530 0.789 -4.972 1.00 97.25 86 ILE A O 1
ATOM 670 N N . TYR A 1 87 ? 11.133 1.386 -2.837 1.00 97.94 87 TYR A N 1
ATOM 671 C CA . TYR A 1 87 ? 11.992 2.568 -2.849 1.00 97.94 87 TYR A CA 1
ATOM 672 C C . TYR A 1 87 ? 13.456 2.207 -3.120 1.00 97.94 87 TYR A C 1
ATOM 674 O O . TYR A 1 87 ? 14.060 2.758 -4.039 1.00 97.94 87 TYR A O 1
ATOM 682 N N . ASP A 1 88 ? 14.006 1.239 -2.386 1.00 96.38 88 ASP A N 1
ATOM 683 C CA . ASP A 1 88 ? 15.396 0.799 -2.520 1.00 96.38 88 ASP A CA 1
ATOM 684 C C . ASP A 1 88 ? 15.696 0.329 -3.952 1.00 96.38 88 ASP A C 1
ATOM 686 O O . ASP A 1 88 ? 16.712 0.721 -4.528 1.00 96.38 88 ASP A O 1
ATOM 690 N N . TRP A 1 89 ? 14.806 -0.464 -4.563 1.00 95.69 89 TRP A N 1
ATOM 691 C CA . TRP A 1 89 ? 14.969 -0.878 -5.959 1.00 95.69 89 TRP A CA 1
ATOM 692 C C . TRP A 1 89 ? 14.868 0.298 -6.923 1.00 95.69 89 TRP A C 1
ATOM 694 O O . TRP A 1 89 ? 15.679 0.411 -7.838 1.00 95.69 89 TRP A O 1
ATOM 704 N N . THR A 1 90 ? 13.918 1.205 -6.706 1.00 96.56 90 THR A N 1
ATOM 705 C CA . THR A 1 90 ? 13.775 2.399 -7.548 1.00 96.56 90 THR A CA 1
ATOM 706 C C . THR A 1 90 ? 15.041 3.253 -7.516 1.00 96.56 90 THR A C 1
ATOM 708 O O . THR A 1 90 ? 15.549 3.636 -8.569 1.00 96.56 90 THR A O 1
ATOM 711 N N . VAL A 1 91 ? 15.608 3.481 -6.329 1.00 96.75 91 VAL A N 1
ATOM 712 C CA . VAL A 1 91 ? 16.878 4.195 -6.154 1.00 96.75 91 VAL A CA 1
ATOM 713 C C . VAL A 1 91 ? 18.040 3.433 -6.784 1.00 96.75 91 VAL A C 1
ATOM 715 O O . VAL A 1 91 ? 18.878 4.051 -7.435 1.00 96.75 91 VAL A O 1
ATOM 718 N N . ALA A 1 92 ? 18.090 2.108 -6.642 1.00 93.88 92 ALA A N 1
ATOM 719 C CA . ALA A 1 92 ? 19.142 1.295 -7.245 1.00 93.88 92 ALA A CA 1
ATOM 720 C C . ALA A 1 92 ? 19.154 1.381 -8.783 1.00 93.88 92 ALA A C 1
ATOM 722 O O . ALA A 1 92 ? 20.227 1.301 -9.379 1.00 93.88 92 ALA A O 1
ATOM 723 N N . PHE A 1 93 ? 17.994 1.559 -9.429 1.00 91.38 93 PHE A N 1
ATOM 724 C CA . PHE A 1 93 ? 17.894 1.625 -10.894 1.00 91.38 93 PHE A CA 1
ATOM 725 C C . PHE A 1 93 ? 17.918 3.038 -11.472 1.00 91.38 93 PHE A C 1
ATOM 727 O O . PHE A 1 93 ? 18.530 3.252 -12.516 1.00 91.38 93 PHE A O 1
ATOM 734 N N . HIS A 1 94 ? 17.247 3.990 -10.827 1.00 93.50 94 HIS A N 1
ATOM 735 C CA . HIS A 1 94 ? 17.100 5.353 -11.341 1.00 93.50 94 HIS A CA 1
ATOM 736 C C . HIS A 1 94 ? 17.991 6.369 -10.618 1.00 93.50 94 HIS A C 1
ATOM 738 O O . HIS A 1 94 ? 18.306 7.410 -11.186 1.00 93.50 94 HIS A O 1
ATOM 744 N N . GLY A 1 95 ? 18.438 6.073 -9.397 1.00 94.19 95 GLY A N 1
ATOM 745 C CA . GLY A 1 95 ? 19.177 6.996 -8.536 1.00 94.19 95 GLY A CA 1
ATOM 746 C C . GLY A 1 95 ? 18.273 7.799 -7.581 1.00 94.19 95 GLY A C 1
ATOM 747 O O . GLY A 1 95 ? 17.081 7.973 -7.850 1.00 94.19 95 GLY A O 1
ATOM 748 N N . PRO A 1 96 ? 18.827 8.311 -6.461 1.00 91.25 96 PRO A N 1
ATOM 749 C CA . PRO A 1 96 ? 18.073 8.866 -5.325 1.00 91.25 96 PRO A CA 1
ATOM 750 C C . PRO A 1 96 ? 17.456 10.258 -5.542 1.00 91.25 96 PRO A C 1
ATOM 752 O O . PRO A 1 96 ? 16.719 10.728 -4.685 1.00 91.25 96 PRO A O 1
ATOM 755 N N . SER A 1 97 ? 17.745 10.930 -6.657 1.00 93.25 97 SER A N 1
ATOM 756 C CA . SER A 1 97 ? 17.272 12.297 -6.946 1.00 93.25 97 SER A CA 1
ATOM 757 C C . SER A 1 97 ? 16.523 12.358 -8.274 1.00 93.25 97 SER A C 1
ATOM 759 O O . SER A 1 97 ? 16.717 13.263 -9.083 1.00 93.25 97 SER A O 1
ATOM 761 N N . THR A 1 98 ? 15.714 11.333 -8.530 1.00 95.56 98 THR A N 1
ATOM 762 C CA . THR A 1 98 ? 14.861 11.244 -9.715 1.00 95.56 98 THR A CA 1
ATOM 763 C C . THR A 1 98 ? 13.397 11.350 -9.326 1.00 95.56 98 THR A C 1
ATOM 765 O O . THR A 1 98 ? 13.016 10.933 -8.235 1.00 95.56 98 THR A O 1
ATOM 768 N N . ALA A 1 99 ? 12.559 11.809 -10.258 1.00 94.94 99 ALA A N 1
ATOM 769 C CA . ALA A 1 99 ? 11.107 11.808 -10.074 1.00 94.94 99 ALA A CA 1
ATOM 770 C C . ALA A 1 99 ? 10.571 10.405 -9.720 1.00 94.94 99 ALA A C 1
ATOM 772 O O . ALA A 1 99 ? 9.626 10.278 -8.951 1.00 94.94 99 ALA A O 1
ATOM 773 N N . PHE A 1 100 ? 11.202 9.336 -10.225 1.00 94.69 100 PHE A N 1
ATOM 774 C CA . PHE A 1 100 ? 10.860 7.964 -9.845 1.00 94.69 100 PHE A CA 1
ATOM 775 C C . PHE A 1 100 ? 11.148 7.671 -8.371 1.00 94.69 100 PHE A C 1
ATOM 777 O O . PHE A 1 100 ? 10.291 7.109 -7.693 1.00 94.69 100 PHE A O 1
ATOM 784 N N . ALA A 1 101 ? 12.312 8.075 -7.855 1.00 96.94 101 ALA A N 1
ATOM 785 C CA . ALA A 1 101 ? 12.636 7.910 -6.439 1.00 96.94 101 ALA A CA 1
ATOM 786 C C . ALA A 1 101 ? 11.689 8.718 -5.534 1.00 96.94 101 ALA A C 1
ATOM 788 O O . ALA A 1 101 ? 11.239 8.195 -4.516 1.00 96.94 101 ALA A O 1
ATOM 789 N N . GLU A 1 102 ? 11.329 9.943 -5.928 1.00 97.00 102 GLU A N 1
ATOM 790 C CA . GLU A 1 102 ? 10.336 10.759 -5.213 1.00 97.00 102 GLU A CA 1
ATOM 791 C C . GLU A 1 102 ? 8.959 10.081 -5.191 1.00 97.00 102 GLU A C 1
ATOM 793 O O . GLU A 1 102 ? 8.383 9.900 -4.120 1.00 97.00 102 GLU A O 1
ATOM 798 N N . MET A 1 103 ? 8.468 9.605 -6.341 1.00 96.94 103 MET A N 1
ATOM 799 C CA . MET A 1 103 ? 7.200 8.866 -6.425 1.00 96.94 103 MET A CA 1
ATOM 800 C C . MET A 1 103 ? 7.206 7.586 -5.582 1.00 96.94 103 MET A C 1
ATOM 802 O O . MET A 1 103 ? 6.205 7.262 -4.942 1.00 96.94 103 MET A O 1
ATOM 806 N N . ALA A 1 104 ? 8.323 6.855 -5.555 1.00 98.25 104 ALA A N 1
ATOM 807 C CA . ALA A 1 104 ? 8.464 5.670 -4.717 1.00 98.25 104 ALA A CA 1
ATOM 808 C C . ALA A 1 104 ? 8.470 6.016 -3.221 1.00 98.25 104 ALA A C 1
ATOM 810 O O . ALA A 1 104 ? 7.882 5.281 -2.428 1.00 98.25 104 ALA A O 1
ATOM 811 N N . GLY A 1 105 ? 9.086 7.138 -2.839 1.00 98.06 105 GLY A N 1
ATOM 812 C CA . GLY A 1 105 ? 9.046 7.658 -1.472 1.00 98.06 105 GLY A CA 1
ATOM 813 C C . GLY A 1 105 ? 7.628 8.049 -1.052 1.00 98.06 105 GLY A C 1
ATOM 814 O O . GLY A 1 105 ? 7.162 7.639 0.012 1.00 98.06 105 GLY A O 1
ATOM 815 N N . ASP A 1 106 ? 6.907 8.754 -1.921 1.00 97.81 106 ASP A N 1
ATOM 816 C CA . ASP A 1 106 ? 5.510 9.136 -1.700 1.00 97.81 106 ASP A CA 1
ATOM 817 C C . ASP A 1 106 ? 4.594 7.912 -1.570 1.00 97.81 106 ASP A C 1
ATOM 819 O O . ASP A 1 106 ? 3.740 7.869 -0.677 1.00 97.81 106 ASP A O 1
ATOM 823 N N . LEU A 1 107 ? 4.777 6.896 -2.422 1.00 98.44 107 LEU A N 1
ATOM 824 C CA . LEU A 1 107 ? 4.052 5.630 -2.317 1.00 98.44 107 LEU A CA 1
ATOM 825 C C . LEU A 1 107 ? 4.370 4.928 -0.991 1.00 98.44 107 LEU A C 1
ATOM 827 O O . LEU A 1 107 ? 3.449 4.503 -0.299 1.00 98.44 107 LEU A O 1
ATOM 831 N N . TRP A 1 108 ? 5.646 4.841 -0.605 1.00 98.56 108 TRP A N 1
ATOM 832 C CA . TRP A 1 108 ? 6.059 4.208 0.649 1.00 98.56 108 TRP A CA 1
ATOM 833 C C . TRP A 1 108 ? 5.403 4.872 1.864 1.00 98.56 108 TRP A C 1
ATOM 835 O O . TRP A 1 108 ? 4.753 4.188 2.657 1.00 98.56 108 TRP A O 1
ATOM 845 N N . LEU A 1 109 ? 5.495 6.198 1.988 1.00 98.31 109 LEU A N 1
ATOM 846 C CA . LEU A 1 109 ? 4.863 6.923 3.093 1.00 98.31 109 LEU A CA 1
ATOM 847 C C . LEU A 1 109 ? 3.337 6.780 3.075 1.00 98.31 109 LEU A C 1
ATOM 849 O O . LEU A 1 109 ? 2.719 6.616 4.126 1.00 98.31 109 LEU A O 1
ATOM 853 N N . SER A 1 110 ? 2.726 6.783 1.888 1.00 98.38 110 SER A N 1
ATOM 854 C CA . SER A 1 110 ? 1.281 6.582 1.742 1.00 98.38 110 SER A CA 1
ATOM 855 C C . SER A 1 110 ? 0.842 5.204 2.242 1.00 98.38 110 SER A C 1
ATOM 857 O O . SER A 1 110 ? -0.164 5.110 2.941 1.00 98.38 110 SER A O 1
ATOM 859 N N . LEU A 1 111 ? 1.605 4.144 1.954 1.00 98.44 111 LEU A N 1
ATOM 860 C CA . LEU A 1 111 ? 1.316 2.794 2.447 1.00 98.44 111 LEU A CA 1
ATOM 861 C C . LEU A 1 111 ? 1.414 2.706 3.973 1.00 98.44 111 LEU A C 1
ATOM 863 O O . LEU A 1 111 ? 0.526 2.129 4.598 1.00 98.44 111 LEU A O 1
ATOM 867 N N . ILE A 1 112 ? 2.449 3.310 4.574 1.00 98.00 112 ILE A N 1
ATOM 868 C CA . ILE A 1 112 ? 2.595 3.366 6.038 1.00 98.00 112 ILE A CA 1
ATOM 869 C C . ILE A 1 112 ? 1.389 4.072 6.664 1.00 98.00 112 ILE A C 1
ATOM 871 O O . ILE A 1 112 ? 0.812 3.572 7.628 1.00 98.00 112 ILE A O 1
ATOM 875 N N . HIS A 1 113 ? 0.995 5.225 6.118 1.00 97.56 113 HIS A N 1
ATOM 876 C CA . HIS A 1 113 ? -0.138 5.985 6.639 1.00 97.56 113 HIS A CA 1
ATOM 877 C C . HIS A 1 113 ? -1.459 5.233 6.504 1.00 97.56 113 HIS A C 1
ATOM 879 O O . HIS A 1 113 ? -2.232 5.225 7.457 1.00 97.56 113 HIS A O 1
ATOM 885 N N . LEU A 1 114 ? -1.716 4.599 5.356 1.00 98.50 114 LEU A N 1
ATOM 886 C CA . LEU A 1 114 ? -2.941 3.832 5.139 1.00 98.50 114 LEU A CA 1
ATOM 887 C C . LEU A 1 114 ? -3.053 2.680 6.139 1.00 98.50 114 LEU A C 1
ATOM 889 O O . LEU A 1 114 ? -4.034 2.614 6.875 1.00 98.50 114 LEU A O 1
ATOM 893 N N . ALA A 1 115 ? -2.026 1.829 6.209 1.00 98.06 115 ALA A N 1
ATOM 894 C CA . ALA A 1 115 ? -2.018 0.675 7.103 1.00 98.06 115 ALA A CA 1
ATOM 895 C C . ALA A 1 115 ? -2.128 1.097 8.576 1.00 98.06 115 ALA A C 1
ATOM 897 O O . ALA A 1 115 ? -2.959 0.572 9.311 1.00 98.06 115 ALA A O 1
ATOM 898 N N . GLY A 1 116 ? -1.353 2.104 8.996 1.00 97.31 116 GLY A N 1
ATOM 899 C CA . GLY A 1 116 ? -1.375 2.583 10.377 1.00 97.31 116 GLY A CA 1
ATOM 900 C C . GLY A 1 116 ? -2.719 3.192 10.788 1.00 97.31 116 GLY A C 1
ATOM 901 O O . GLY A 1 116 ? -3.170 2.984 11.913 1.00 97.31 116 GLY A O 1
ATOM 902 N N . LYS A 1 117 ? -3.381 3.923 9.884 1.00 98.00 117 LYS A N 1
ATOM 903 C CA . LYS A 1 117 ? -4.703 4.509 10.145 1.00 98.00 117 LYS A CA 1
ATOM 904 C C . LYS A 1 117 ? -5.806 3.452 10.195 1.00 98.00 117 LYS A C 1
ATOM 906 O O . LYS A 1 117 ? -6.609 3.505 11.120 1.00 98.00 117 LYS A O 1
ATOM 911 N N . ILE A 1 118 ? -5.816 2.495 9.258 1.00 98.06 118 ILE A N 1
ATOM 912 C CA . ILE A 1 118 ? -6.756 1.359 9.270 1.00 98.06 118 ILE A CA 1
ATOM 913 C C . ILE A 1 118 ? -6.618 0.598 10.589 1.00 98.06 118 ILE A C 1
ATOM 915 O O . ILE A 1 118 ? -7.582 0.508 11.343 1.00 98.06 118 ILE A O 1
ATOM 919 N N . LYS A 1 119 ? -5.396 0.185 10.938 1.00 96.81 119 LYS A N 1
ATOM 920 C CA . LYS A 1 119 ? -5.117 -0.532 12.185 1.00 96.81 119 LYS A CA 1
ATOM 921 C C . LYS A 1 119 ? -5.565 0.242 13.427 1.00 96.81 119 LYS A C 1
ATOM 923 O O . LYS A 1 119 ? -6.234 -0.315 14.293 1.00 96.81 119 LYS A O 1
ATOM 928 N N . ARG A 1 120 ? -5.248 1.543 13.518 1.00 96.88 120 ARG A N 1
ATOM 929 C CA . ARG A 1 120 ? -5.705 2.391 14.637 1.00 96.88 120 ARG A CA 1
ATOM 930 C C . ARG A 1 120 ? -7.233 2.425 14.722 1.00 96.88 120 ARG A C 1
ATOM 932 O O . ARG A 1 120 ? -7.772 2.333 15.821 1.00 96.88 120 ARG A O 1
ATOM 939 N N . ALA A 1 121 ? -7.919 2.572 13.590 1.00 97.06 121 ALA A N 1
ATOM 940 C CA . ALA A 1 121 ? -9.376 2.567 13.551 1.00 97.06 121 ALA A CA 1
ATOM 941 C C . ALA A 1 121 ? -9.954 1.226 14.026 1.00 97.06 121 ALA A C 1
ATOM 943 O O . ALA A 1 121 ? -10.807 1.226 14.911 1.00 97.06 121 ALA A O 1
ATOM 944 N N . GLU A 1 122 ? -9.441 0.097 13.536 1.00 96.44 122 GLU A N 1
ATOM 945 C CA . GLU A 1 122 ? -9.873 -1.246 13.950 1.00 96.44 122 GLU A CA 1
ATOM 946 C C . GLU A 1 122 ? -9.657 -1.498 15.453 1.00 96.44 122 GLU A C 1
ATOM 948 O O . GLU A 1 122 ? -10.544 -2.009 16.139 1.00 96.44 122 GLU A O 1
ATOM 953 N N . GLU A 1 123 ? -8.507 -1.094 16.002 1.00 95.62 123 GLU A N 1
ATOM 954 C CA . GLU A 1 123 ? -8.175 -1.257 17.426 1.00 95.62 123 GLU A CA 1
ATOM 955 C C . GLU A 1 123 ? -8.985 -0.335 18.360 1.00 95.62 123 GLU A C 1
ATOM 957 O O . GLU A 1 123 ? -9.136 -0.618 19.562 1.00 95.62 123 GLU A O 1
ATOM 962 N N . SER A 1 124 ? -9.478 0.793 17.845 1.00 95.19 124 SER A N 1
ATOM 963 C CA . SER A 1 124 ? -10.307 1.743 18.594 1.00 95.19 124 SER A CA 1
ATOM 964 C C . SER A 1 124 ? -11.802 1.458 18.459 1.00 95.19 124 SER A C 1
ATOM 966 O O . SER A 1 124 ? -12.539 1.736 19.407 1.00 95.19 124 SER A O 1
ATOM 968 N N . LEU A 1 125 ? -12.258 0.840 17.365 1.00 94.38 125 LEU A N 1
ATOM 969 C CA . LEU A 1 125 ? -13.676 0.600 17.074 1.00 94.38 125 LEU A CA 1
ATOM 970 C C . LEU A 1 125 ? -14.467 -0.036 18.240 1.00 94.38 125 LEU A C 1
ATOM 972 O O . LEU A 1 125 ? -15.552 0.457 18.555 1.00 94.38 125 LEU A O 1
ATOM 976 N N . PRO A 1 126 ? -13.952 -1.052 18.971 1.00 94.50 126 PRO A N 1
ATOM 977 C CA . PRO A 1 126 ? -14.675 -1.646 20.100 1.00 94.50 126 PRO A CA 1
ATOM 978 C C . PRO A 1 126 ? -14.835 -0.715 21.314 1.00 94.50 126 PRO A C 1
ATOM 980 O O . PRO A 1 126 ? -15.617 -1.012 22.217 1.00 94.50 126 PRO A O 1
ATOM 983 N N . LYS A 1 127 ? -14.062 0.376 21.378 1.00 94.75 127 LYS A N 1
ATOM 984 C CA . LYS A 1 127 ? -14.040 1.337 22.493 1.00 94.75 127 LYS A CA 1
ATOM 985 C C . LYS A 1 127 ? -14.988 2.518 22.258 1.00 94.75 127 LYS A C 1
ATOM 987 O O . LYS A 1 127 ? -15.358 3.188 23.225 1.00 94.75 127 LYS A O 1
ATOM 992 N N . ILE A 1 128 ? -15.389 2.761 21.009 1.00 95.06 128 ILE A N 1
ATOM 993 C CA . ILE A 1 128 ? -16.271 3.865 20.619 1.00 95.06 128 ILE A CA 1
ATOM 994 C C . ILE A 1 128 ? -17.701 3.563 21.078 1.00 95.06 128 ILE A C 1
ATOM 996 O O . ILE A 1 128 ? -18.272 2.515 20.771 1.00 95.06 128 ILE A O 1
ATOM 1000 N N . ARG A 1 129 ? -18.280 4.487 21.853 1.00 94.19 129 ARG A N 1
ATOM 1001 C CA . ARG A 1 129 ? -19.619 4.328 22.451 1.00 94.19 129 ARG A CA 1
ATOM 1002 C C . ARG A 1 129 ? -20.727 4.945 21.613 1.00 94.19 129 ARG A C 1
ATOM 1004 O O . ARG A 1 129 ? -21.838 4.419 21.603 1.00 94.19 129 ARG A O 1
ATOM 1011 N N . HIS A 1 130 ? -20.449 6.080 20.978 1.00 96.12 130 HIS A N 1
ATOM 1012 C CA . HIS A 1 130 ? -21.433 6.782 20.171 1.00 96.12 130 HIS A CA 1
ATOM 1013 C C . HIS A 1 130 ? -21.610 6.056 18.842 1.00 96.12 130 HIS A C 1
ATOM 1015 O O . HIS A 1 130 ? -20.644 5.662 18.193 1.00 96.12 130 HIS A O 1
ATOM 1021 N N . ARG A 1 131 ? -22.869 5.835 18.468 1.00 96.19 131 ARG A N 1
ATOM 1022 C CA . ARG A 1 131 ? -23.207 5.087 17.260 1.00 96.19 131 ARG A CA 1
ATOM 1023 C C . ARG A 1 131 ? -22.757 5.827 16.002 1.00 96.19 131 ARG A C 1
ATOM 1025 O O . ARG A 1 131 ? -22.151 5.200 15.147 1.00 96.19 131 ARG A O 1
ATOM 1032 N N . ASP A 1 132 ? -23.011 7.129 15.934 1.00 96.50 132 ASP A N 1
ATOM 1033 C CA . ASP A 1 132 ? -22.683 7.957 14.768 1.00 96.50 132 ASP A CA 1
ATOM 1034 C C . ASP A 1 132 ? -21.165 7.993 14.522 1.00 96.50 132 ASP A C 1
ATOM 1036 O O . ASP A 1 132 ? -20.710 7.818 13.398 1.00 96.50 132 ASP A O 1
ATOM 1040 N N . ASP A 1 133 ? -20.378 8.106 15.595 1.00 96.81 133 ASP A N 1
ATOM 1041 C CA . ASP A 1 133 ? -18.916 8.010 15.558 1.00 96.81 133 ASP A CA 1
ATOM 1042 C C . ASP A 1 133 ? -18.447 6.651 15.029 1.00 96.81 133 ASP A C 1
ATOM 1044 O O . ASP A 1 133 ? -17.525 6.566 14.223 1.00 96.81 133 ASP A O 1
ATOM 1048 N N . ARG A 1 134 ? -19.093 5.565 15.464 1.00 96.56 134 ARG A N 1
ATOM 1049 C CA . ARG A 1 134 ? -18.767 4.218 14.995 1.00 96.56 134 ARG A CA 1
ATOM 1050 C C . ARG A 1 134 ? -19.093 4.042 13.512 1.00 96.56 134 ARG A C 1
ATOM 1052 O O . ARG A 1 134 ? -18.262 3.504 12.792 1.00 96.56 134 ARG A O 1
ATOM 1059 N N . GLU A 1 135 ? -20.259 4.512 13.069 1.00 96.88 135 GLU A N 1
ATOM 1060 C CA . GLU A 1 135 ? -20.659 4.489 11.654 1.00 96.88 135 GLU A CA 1
ATOM 1061 C C . GLU A 1 135 ? -19.679 5.301 10.792 1.00 96.88 135 GLU A C 1
ATOM 1063 O O . GLU A 1 135 ? -19.250 4.830 9.741 1.00 96.88 135 GLU A O 1
ATOM 1068 N N . LEU A 1 136 ? -19.230 6.465 11.277 1.00 97.06 136 LEU A N 1
ATOM 1069 C CA . LEU A 1 136 ? -18.202 7.269 10.616 1.00 97.06 136 LEU A CA 1
ATOM 1070 C C . LEU A 1 136 ? -16.877 6.506 10.460 1.00 97.06 136 LEU A C 1
ATOM 1072 O O . LEU A 1 136 ? -16.290 6.514 9.377 1.00 97.06 136 LEU A O 1
ATOM 1076 N N . ILE A 1 137 ? -16.384 5.863 11.526 1.00 97.62 137 ILE A N 1
ATOM 1077 C CA . ILE A 1 137 ? -15.143 5.077 11.456 1.00 97.62 137 ILE A CA 1
ATOM 1078 C C . ILE A 1 137 ? -15.303 3.877 10.514 1.00 97.62 137 ILE A C 1
ATOM 1080 O O . ILE A 1 137 ? -14.404 3.639 9.707 1.00 97.62 137 ILE A O 1
ATOM 1084 N N . ASP A 1 138 ? -16.432 3.166 10.566 1.00 97.50 138 ASP A N 1
ATOM 1085 C CA . ASP A 1 138 ? -16.716 2.033 9.674 1.00 97.50 138 ASP A CA 1
ATOM 1086 C C . ASP A 1 138 ? -16.711 2.469 8.191 1.00 97.50 138 ASP A C 1
ATOM 1088 O O . ASP A 1 138 ? -16.062 1.829 7.363 1.00 97.50 138 ASP A O 1
ATOM 1092 N N . ASP A 1 139 ? -17.306 3.618 7.846 1.00 97.75 139 ASP A N 1
ATOM 1093 C CA . ASP A 1 139 ? -17.266 4.172 6.480 1.00 97.75 139 ASP A CA 1
ATOM 1094 C C . ASP A 1 139 ? -15.828 4.491 6.009 1.00 97.75 139 ASP A C 1
ATOM 1096 O O . ASP A 1 139 ? -15.455 4.312 4.831 1.00 97.75 139 ASP A O 1
ATOM 1100 N N . PHE A 1 140 ? -14.984 4.976 6.925 1.00 98.06 140 PHE A N 1
ATOM 1101 C CA . PHE A 1 140 ? -13.570 5.219 6.650 1.00 98.06 140 PHE A CA 1
ATOM 1102 C C . PHE A 1 140 ? -12.776 3.923 6.487 1.00 98.06 140 PHE A C 1
ATOM 1104 O O . PHE A 1 140 ? -11.947 3.858 5.575 1.00 98.06 140 PHE A O 1
ATOM 1111 N N . LEU A 1 141 ? -13.046 2.899 7.299 1.00 98.25 141 LEU A N 1
ATOM 1112 C CA . LEU A 1 141 ? -12.455 1.568 7.159 1.00 98.25 141 LEU A CA 1
ATOM 1113 C C . LEU A 1 141 ? -12.816 0.954 5.805 1.00 98.25 141 LEU A C 1
ATOM 1115 O O . LEU A 1 141 ? -11.920 0.598 5.043 1.00 98.25 141 LEU A O 1
ATOM 1119 N N . ASP A 1 142 ? -14.094 0.965 5.428 1.00 98.50 142 ASP A N 1
ATOM 1120 C CA . ASP A 1 142 ? -14.564 0.458 4.136 1.00 98.50 142 ASP A CA 1
ATOM 1121 C C . ASP A 1 142 ? -13.895 1.170 2.948 1.00 98.50 142 ASP A C 1
ATOM 1123 O O . ASP A 1 142 ? -13.555 0.575 1.920 1.00 98.50 142 ASP A O 1
ATOM 1127 N N . SER A 1 143 ? -13.731 2.493 3.032 1.00 98.25 143 SER A N 1
ATOM 1128 C CA . SER A 1 143 ? -13.046 3.258 1.983 1.00 98.25 143 SER A CA 1
ATOM 1129 C C . SER A 1 143 ? -11.525 3.064 1.982 1.00 98.25 143 SER A C 1
ATOM 1131 O O . SER A 1 143 ? -10.936 3.058 0.896 1.00 98.25 143 SER A O 1
ATOM 1133 N N . GLY A 1 144 ? -10.912 2.848 3.147 1.00 98.38 144 GLY A N 1
ATOM 1134 C CA . GLY A 1 144 ? -9.506 2.480 3.299 1.00 98.38 144 GLY A CA 1
ATOM 1135 C C . GLY A 1 144 ? -9.211 1.107 2.697 1.00 98.38 144 GLY A C 1
ATOM 1136 O O . GLY A 1 144 ? -8.302 0.982 1.876 1.00 98.38 144 GLY A O 1
ATOM 1137 N N . GLU A 1 145 ? -10.051 0.113 2.985 1.00 98.12 145 GLU A N 1
ATOM 1138 C CA . GLU A 1 145 ? -9.927 -1.242 2.440 1.00 98.12 145 GLU A CA 1
ATOM 1139 C C . GLU A 1 145 ? -10.065 -1.242 0.913 1.00 98.12 145 GLU A C 1
ATOM 1141 O O . GLU A 1 145 ? -9.275 -1.851 0.195 1.00 98.12 145 GLU A O 1
ATOM 1146 N N . ARG A 1 146 ? -10.975 -0.431 0.357 1.00 98.50 146 ARG A N 1
ATOM 1147 C CA . ARG A 1 146 ? -11.069 -0.245 -1.104 1.00 98.50 146 ARG A CA 1
ATOM 1148 C C . ARG A 1 146 ? -9.786 0.313 -1.731 1.00 98.50 146 ARG A C 1
ATOM 1150 O O . ARG A 1 146 ? -9.510 0.024 -2.900 1.00 98.50 146 ARG A O 1
ATOM 1157 N N . LEU A 1 147 ? -9.012 1.134 -1.017 1.00 98.62 147 LEU A N 1
ATOM 1158 C CA . LEU A 1 147 ? -7.693 1.590 -1.478 1.00 98.62 147 LEU A CA 1
ATOM 1159 C C . LEU A 1 147 ? -6.655 0.471 -1.352 1.00 98.62 147 LEU A C 1
ATOM 1161 O O . LEU A 1 147 ? -5.875 0.265 -2.286 1.00 98.62 147 LEU A O 1
ATOM 1165 N N . TRP A 1 148 ? -6.696 -0.285 -0.257 1.00 98.06 148 TRP A N 1
ATOM 1166 C CA . TRP A 1 148 ? -5.841 -1.448 -0.033 1.00 98.06 148 TRP A CA 1
ATOM 1167 C C . TRP A 1 148 ? -6.025 -2.518 -1.118 1.00 98.06 148 TRP A C 1
ATOM 1169 O O . TRP A 1 148 ? -5.062 -2.967 -1.741 1.00 98.06 148 TRP A O 1
ATOM 1179 N N . GLU A 1 149 ? -7.266 -2.836 -1.486 1.00 97.88 149 GLU A N 1
ATOM 1180 C CA . GLU A 1 149 ? -7.573 -3.734 -2.599 1.00 97.88 149 GLU A CA 1
ATOM 1181 C C . GLU A 1 149 ? -7.002 -3.251 -3.939 1.00 97.88 149 GLU A C 1
ATOM 1183 O O . GLU A 1 149 ? -6.546 -4.054 -4.759 1.00 97.88 149 GLU A O 1
ATOM 1188 N N . ARG A 1 150 ? -7.055 -1.940 -4.214 1.00 98.12 150 ARG A N 1
ATOM 1189 C CA . ARG A 1 150 ? -6.481 -1.366 -5.444 1.00 98.12 150 ARG A CA 1
ATOM 1190 C C . ARG A 1 150 ? -4.966 -1.529 -5.455 1.00 98.12 150 ARG A C 1
ATOM 1192 O O . ARG A 1 150 ? -4.416 -1.880 -6.500 1.00 98.12 150 ARG A O 1
ATOM 1199 N N . PHE A 1 151 ? -4.315 -1.339 -4.309 1.00 98.12 151 PHE A N 1
ATOM 1200 C CA . PHE A 1 151 ? -2.891 -1.615 -4.155 1.00 98.12 151 PHE A CA 1
ATOM 1201 C C . PHE A 1 151 ? -2.572 -3.097 -4.394 1.00 98.12 151 PHE A C 1
ATOM 1203 O O . PHE A 1 151 ? -1.709 -3.416 -5.211 1.00 98.12 151 PHE A O 1
ATOM 1210 N N . ASN A 1 152 ? -3.335 -4.015 -3.798 1.00 96.81 152 ASN A N 1
ATOM 1211 C CA . ASN A 1 152 ? -3.170 -5.454 -4.015 1.00 96.81 152 ASN A CA 1
ATOM 1212 C C . ASN A 1 152 ? -3.342 -5.850 -5.492 1.00 96.81 152 ASN A C 1
ATOM 1214 O O . ASN A 1 152 ? -2.568 -6.651 -6.023 1.00 96.81 152 ASN A O 1
ATOM 1218 N N . LYS A 1 153 ? -4.306 -5.250 -6.201 1.00 97.31 153 LYS A N 1
ATOM 1219 C CA . LYS A 1 153 ? -4.485 -5.454 -7.651 1.00 97.31 153 LYS A CA 1
ATOM 1220 C C . LYS A 1 153 ? -3.261 -4.979 -8.443 1.00 97.31 153 LYS A C 1
ATOM 1222 O O . LYS A 1 153 ? -2.816 -5.691 -9.345 1.00 97.31 153 LYS A O 1
ATOM 1227 N N . LEU A 1 154 ? -2.683 -3.832 -8.084 1.00 97.50 154 LEU A N 1
ATOM 1228 C CA . LEU A 1 154 ? -1.458 -3.310 -8.697 1.00 97.50 154 LEU A CA 1
ATOM 1229 C C . LEU A 1 154 ? -0.257 -4.243 -8.461 1.00 97.50 154 LEU A C 1
ATOM 1231 O O . LEU A 1 154 ? 0.465 -4.573 -9.406 1.00 97.50 154 LEU A O 1
ATOM 1235 N N . LEU A 1 155 ? -0.091 -4.757 -7.237 1.00 96.94 155 LEU A N 1
ATOM 1236 C CA . LEU A 1 155 ? 0.950 -5.740 -6.916 1.00 96.94 155 LEU A CA 1
ATOM 1237 C C . LEU A 1 155 ? 0.822 -7.012 -7.755 1.00 96.94 155 LEU A C 1
ATOM 1239 O O . LEU A 1 155 ? 1.823 -7.508 -8.268 1.00 96.94 155 LEU A O 1
ATOM 1243 N N . LYS A 1 156 ? -0.400 -7.517 -7.963 1.00 96.25 156 LYS A N 1
ATOM 1244 C CA . LYS A 1 156 ? -0.633 -8.708 -8.796 1.00 96.25 156 LYS A CA 1
ATOM 1245 C C . LYS A 1 156 ? -0.253 -8.491 -10.259 1.00 96.25 156 LYS A C 1
ATOM 1247 O O . LYS A 1 156 ? 0.241 -9.416 -10.909 1.00 96.25 156 LYS A O 1
ATOM 1252 N N . ILE A 1 157 ? -0.445 -7.283 -10.787 1.00 96.75 157 ILE A N 1
ATOM 1253 C CA . ILE A 1 157 ? 0.014 -6.930 -12.136 1.00 96.75 157 ILE A CA 1
ATOM 1254 C C . ILE A 1 157 ? 1.544 -6.950 -12.192 1.00 96.75 157 ILE A C 1
ATOM 1256 O O . ILE A 1 157 ? 2.106 -7.577 -13.095 1.00 96.75 157 ILE A O 1
ATOM 1260 N N . CYS A 1 158 ? 2.209 -6.337 -11.211 1.00 96.12 158 CYS A N 1
ATOM 1261 C CA . CYS A 1 158 ? 3.668 -6.321 -11.122 1.00 96.12 158 CYS A CA 1
ATOM 1262 C C . CYS A 1 158 ? 4.238 -7.743 -11.004 1.00 96.12 158 CYS A C 1
ATOM 1264 O O . CYS A 1 158 ? 5.090 -8.134 -11.800 1.00 96.12 158 CYS A O 1
ATOM 1266 N N . GLU A 1 159 ? 3.687 -8.562 -10.104 1.00 94.00 159 GLU A N 1
ATOM 1267 C CA . GLU A 1 159 ? 4.040 -9.974 -9.917 1.00 94.00 159 GLU A CA 1
ATOM 1268 C C . GLU A 1 159 ? 3.945 -10.761 -11.235 1.00 94.00 159 GLU A C 1
ATOM 1270 O O . GLU A 1 159 ? 4.869 -11.487 -11.615 1.00 94.00 159 GLU A O 1
ATOM 1275 N N . LYS A 1 160 ? 2.863 -10.564 -12.000 1.00 93.94 160 LYS A N 1
ATOM 1276 C CA . LYS A 1 160 ? 2.679 -11.202 -13.309 1.00 93.94 160 LYS A CA 1
ATOM 1277 C C . LYS A 1 160 ? 3.759 -10.798 -14.315 1.00 93.94 160 LYS A C 1
ATOM 1279 O O . LYS A 1 160 ? 4.195 -11.653 -15.089 1.00 93.94 160 LYS A O 1
ATOM 1284 N N . GLN A 1 161 ? 4.169 -9.530 -14.351 1.00 92.94 161 GLN A N 1
ATOM 1285 C CA . GLN A 1 161 ? 5.224 -9.078 -15.266 1.00 92.94 161 GLN A CA 1
ATOM 1286 C C . GLN A 1 161 ? 6.597 -9.598 -14.842 1.00 92.94 161 GLN A C 1
ATOM 1288 O O . GLN A 1 161 ? 7.312 -10.147 -15.678 1.00 92.94 161 GLN A O 1
ATOM 1293 N N . MET A 1 162 ? 6.914 -9.575 -13.546 1.00 90.69 162 MET A N 1
ATOM 1294 C CA . MET A 1 162 ? 8.156 -10.155 -13.028 1.00 90.69 162 MET A CA 1
ATOM 1295 C C . MET A 1 162 ? 8.267 -11.648 -13.357 1.00 90.69 162 MET A C 1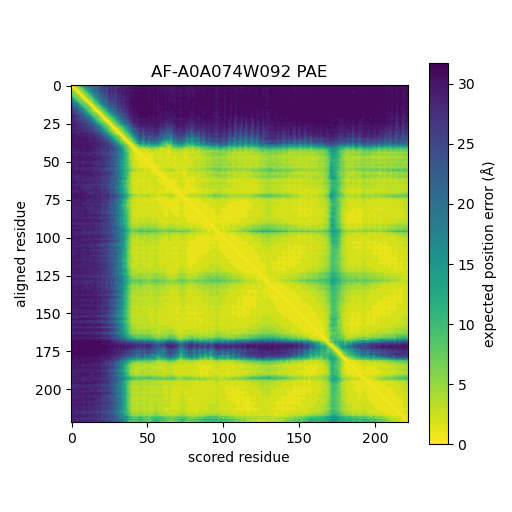
ATOM 1297 O O . MET A 1 162 ? 9.320 -12.110 -13.790 1.00 90.69 162 MET A O 1
ATOM 1301 N N . LEU A 1 163 ? 7.176 -12.414 -13.222 1.00 89.12 163 LEU A N 1
ATOM 1302 C CA . LEU A 1 163 ? 7.151 -13.832 -13.600 1.00 89.12 163 LEU A CA 1
ATOM 1303 C C . LEU A 1 163 ? 7.352 -14.044 -15.106 1.00 89.12 163 LEU A C 1
ATOM 1305 O O . LEU A 1 163 ? 7.962 -15.034 -15.510 1.00 89.12 163 LEU A O 1
ATOM 1309 N N . LYS A 1 164 ? 6.845 -13.141 -15.955 1.00 88.00 164 LYS A N 1
ATOM 1310 C CA . LYS A 1 164 ? 7.084 -13.196 -17.405 1.00 88.00 164 LYS A CA 1
ATOM 1311 C C . LYS A 1 164 ? 8.539 -12.885 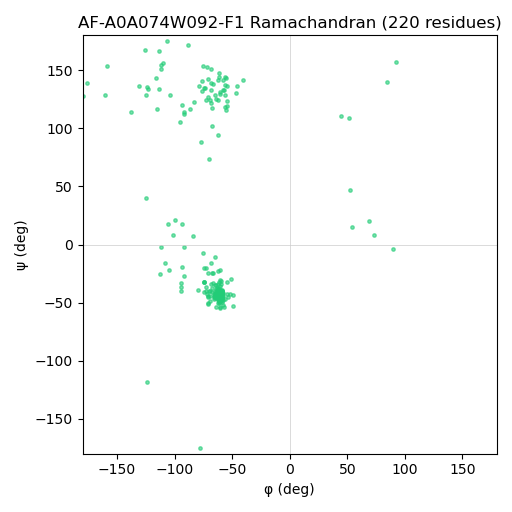-17.745 1.00 88.00 164 LYS A C 1
ATOM 1313 O O . LYS A 1 164 ? 9.113 -13.616 -18.547 1.00 88.00 164 LYS A O 1
ATOM 1318 N N . ALA A 1 165 ? 9.128 -11.857 -17.138 1.00 85.69 165 ALA A N 1
ATOM 1319 C CA . ALA A 1 165 ? 10.540 -11.523 -17.319 1.00 85.69 165 ALA A CA 1
ATOM 1320 C C . ALA A 1 165 ? 11.440 -12.679 -16.859 1.00 85.69 165 ALA A C 1
ATOM 1322 O O . ALA A 1 165 ? 12.245 -13.179 -17.638 1.00 85.69 165 ALA A O 1
ATOM 1323 N N . ALA A 1 166 ? 11.188 -13.231 -15.669 1.00 81.56 166 ALA A N 1
ATOM 1324 C CA . ALA A 1 166 ? 11.934 -14.374 -15.146 1.00 81.56 166 ALA A CA 1
ATOM 1325 C C . ALA A 1 166 ? 11.832 -15.631 -16.030 1.00 81.56 166 ALA A C 1
ATOM 1327 O O . ALA A 1 166 ? 12.758 -16.436 -16.061 1.00 81.56 166 ALA A O 1
ATOM 1328 N N . LYS A 1 167 ? 10.720 -15.835 -16.751 1.00 79.56 167 LYS A N 1
ATOM 1329 C CA . LYS A 1 167 ? 10.593 -16.925 -17.736 1.00 79.56 167 LYS A CA 1
ATOM 1330 C C . LYS A 1 167 ? 11.378 -16.658 -19.021 1.00 79.56 167 LYS A C 1
ATOM 1332 O O . LYS A 1 167 ? 11.838 -17.615 -19.626 1.00 79.56 167 LYS A O 1
ATOM 1337 N N . ARG A 1 168 ? 11.510 -15.395 -19.438 1.00 74.12 168 ARG A N 1
ATOM 1338 C CA . ARG A 1 168 ? 12.280 -14.998 -20.630 1.00 74.12 168 ARG A CA 1
ATOM 1339 C C . ARG A 1 168 ? 13.785 -15.105 -20.395 1.00 74.12 168 ARG A C 1
ATOM 1341 O O . ARG A 1 168 ? 14.491 -15.547 -21.289 1.00 74.12 168 ARG A O 1
ATOM 1348 N N . ASP A 1 169 ? 14.242 -14.780 -19.187 1.00 66.56 169 ASP A N 1
ATOM 1349 C CA . ASP A 1 169 ? 15.658 -14.882 -18.808 1.00 66.56 169 ASP A CA 1
ATOM 1350 C C . ASP A 1 169 ? 16.124 -16.336 -18.620 1.00 66.56 169 ASP A C 1
ATOM 1352 O O . ASP A 1 169 ? 17.315 -16.636 -18.691 1.00 66.56 169 ASP A O 1
ATOM 1356 N N . ARG A 1 170 ? 15.189 -17.271 -18.400 1.00 61.44 170 ARG A N 1
ATOM 1357 C CA . ARG A 1 170 ? 15.475 -18.707 -18.325 1.00 61.44 170 ARG A CA 1
ATOM 1358 C C . ARG A 1 170 ? 15.693 -19.306 -19.706 1.00 61.44 170 ARG A C 1
ATOM 1360 O O . ARG A 1 170 ? 14.806 -19.936 -20.280 1.00 61.44 170 ARG A O 1
ATOM 1367 N N . GLY A 1 171 ? 16.934 -19.270 -20.159 1.00 51.47 171 GLY A N 1
ATOM 1368 C CA . GLY A 1 171 ? 17.467 -20.435 -20.855 1.00 51.47 171 GLY A CA 1
ATOM 1369 C C . GLY A 1 171 ? 17.484 -21.642 -19.901 1.00 51.47 171 GLY A C 1
ATOM 1370 O O . GLY A 1 171 ? 18.404 -21.792 -19.114 1.00 51.47 171 GLY A O 1
ATOM 1371 N N . ASN A 1 172 ? 16.436 -22.465 -19.936 1.00 45.84 172 ASN A N 1
ATOM 1372 C CA . ASN A 1 172 ? 16.394 -23.894 -19.582 1.00 45.84 172 ASN A CA 1
ATOM 1373 C C . ASN A 1 172 ? 16.877 -24.455 -18.213 1.00 45.84 172 ASN A C 1
ATOM 1375 O O . ASN A 1 172 ? 16.977 -25.674 -18.125 1.00 45.84 172 ASN A O 1
ATOM 1379 N N . GLU A 1 173 ? 17.107 -23.699 -17.129 1.00 42.66 173 GLU A N 1
ATOM 1380 C CA . GLU A 1 173 ? 17.434 -24.330 -15.822 1.00 42.66 173 GLU A CA 1
ATOM 1381 C C . GLU A 1 173 ? 16.614 -23.826 -14.618 1.00 42.66 173 GLU A C 1
ATOM 1383 O O . GLU A 1 173 ? 16.279 -22.649 -14.460 1.00 42.66 173 GLU A O 1
ATOM 1388 N N . GLY A 1 174 ? 16.184 -24.789 -13.796 1.00 50.78 174 GLY A N 1
ATOM 1389 C CA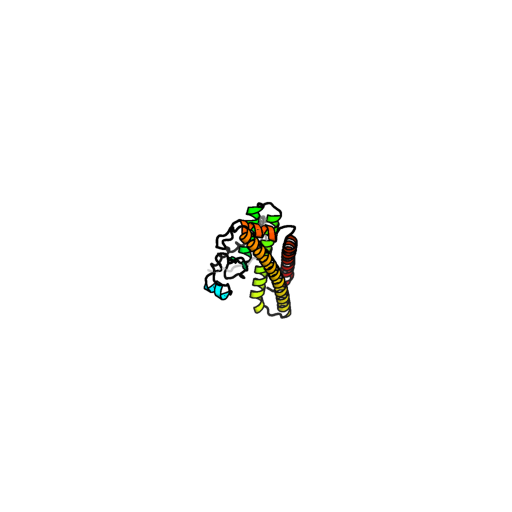 . GLY A 1 174 ? 15.099 -24.665 -12.831 1.00 50.78 174 GLY A CA 1
ATOM 1390 C C . GLY A 1 174 ? 15.512 -24.227 -11.425 1.00 50.78 174 GLY A C 1
ATOM 1391 O O . GLY A 1 174 ? 16.088 -24.996 -10.670 1.00 50.78 174 GLY A O 1
ATOM 1392 N N . LYS A 1 175 ? 15.069 -23.030 -11.030 1.00 46.38 175 LYS A N 1
ATOM 1393 C CA . LYS A 1 175 ? 14.445 -22.671 -9.732 1.00 46.38 175 LYS A CA 1
ATOM 1394 C C . LYS A 1 175 ? 14.019 -21.200 -9.819 1.00 46.38 175 LYS A C 1
ATOM 1396 O O . LYS A 1 175 ? 14.719 -20.397 -10.420 1.00 46.38 175 LYS A O 1
ATOM 1401 N N . LEU A 1 176 ? 12.838 -20.829 -9.303 1.00 51.66 176 LEU A N 1
ATOM 1402 C CA . LEU A 1 176 ? 12.381 -19.422 -9.198 1.00 51.66 176 LEU A CA 1
ATOM 1403 C C . LEU A 1 176 ? 13.200 -18.687 -8.141 1.00 51.66 176 LEU A C 1
ATOM 1405 O O . LEU A 1 176 ? 12.717 -18.424 -7.052 1.00 51.66 176 LEU A O 1
ATOM 1409 N N . TYR A 1 177 ? 14.451 -18.376 -8.472 1.00 47.06 177 TYR A N 1
ATOM 1410 C CA . TYR A 1 177 ? 15.195 -17.332 -7.786 1.00 47.06 177 TYR A CA 1
ATOM 1411 C C . TYR A 1 177 ? 15.035 -16.051 -8.602 1.00 47.06 177 TYR A C 1
ATOM 1413 O O . TYR A 1 177 ? 15.564 -15.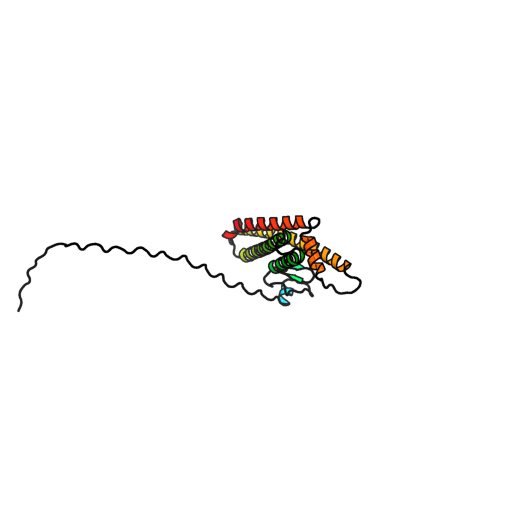931 -9.706 1.00 47.06 177 TYR A O 1
ATOM 1421 N N . MET A 1 178 ? 14.214 -15.132 -8.097 1.00 57.56 178 MET A N 1
ATOM 1422 C CA . MET A 1 178 ? 14.054 -13.799 -8.669 1.00 57.56 178 MET A CA 1
ATOM 1423 C C . MET A 1 178 ? 15.374 -13.037 -8.463 1.00 57.56 178 MET A C 1
ATOM 1425 O O . MET A 1 178 ? 15.686 -12.624 -7.349 1.00 57.56 178 MET A O 1
ATOM 1429 N N . GLY A 1 179 ? 16.188 -12.922 -9.513 1.00 59.75 179 GLY A N 1
ATOM 1430 C CA . GLY A 1 179 ? 17.428 -12.142 -9.489 1.00 59.75 179 GLY A CA 1
ATOM 1431 C C . GLY A 1 179 ? 17.177 -10.635 -9.619 1.00 59.75 179 GLY A C 1
ATOM 1432 O O . GLY A 1 179 ? 16.033 -10.188 -9.716 1.00 59.75 179 GLY A O 1
ATOM 1433 N N . ASN A 1 180 ? 18.254 -9.846 -9.701 1.00 64.81 180 ASN A N 1
ATOM 1434 C CA . ASN A 1 180 ? 18.199 -8.380 -9.834 1.00 64.81 180 ASN A CA 1
ATOM 1435 C C . ASN A 1 180 ? 17.284 -7.892 -10.973 1.00 64.81 180 ASN A C 1
ATOM 1437 O O . ASN A 1 180 ? 16.669 -6.834 -10.860 1.00 64.81 180 ASN A O 1
ATOM 1441 N N . ASN A 1 181 ? 17.135 -8.680 -12.043 1.00 73.44 181 ASN A N 1
ATOM 1442 C CA . ASN A 1 181 ? 16.280 -8.320 -13.174 1.00 73.44 181 ASN A CA 1
ATOM 1443 C C . ASN A 1 181 ? 14.783 -8.285 -12.817 1.00 73.44 181 ASN A C 1
ATOM 1445 O O . ASN A 1 181 ? 13.998 -7.580 -13.439 1.00 73.44 181 ASN A O 1
ATOM 1449 N N . SER A 1 182 ? 14.370 -9.012 -11.779 1.00 80.69 182 SER A N 1
ATOM 1450 C CA . SER A 1 182 ? 12.970 -9.050 -11.357 1.00 80.69 182 SER A CA 1
ATOM 1451 C C . SER A 1 182 ? 12.578 -7.828 -10.533 1.00 80.69 182 SER A C 1
ATOM 1453 O O . SER A 1 182 ? 11.497 -7.289 -10.746 1.00 80.69 182 SER A O 1
ATOM 1455 N N . GLY A 1 183 ? 13.463 -7.342 -9.654 1.00 87.06 183 GLY A N 1
ATOM 1456 C CA . GLY A 1 183 ? 13.271 -6.049 -8.987 1.00 87.06 183 GLY A CA 1
ATOM 1457 C C . GLY A 1 183 ? 13.167 -4.908 -10.002 1.00 87.06 183 GLY A C 1
ATOM 1458 O O . GLY A 1 183 ? 12.306 -4.042 -9.876 1.00 87.06 183 GLY A O 1
ATOM 1459 N N . ARG A 1 184 ? 13.973 -4.967 -11.071 1.00 90.62 184 ARG A N 1
ATOM 1460 C CA . ARG A 1 184 ? 13.911 -4.008 -12.181 1.00 90.62 184 ARG A CA 1
ATOM 1461 C C . ARG A 1 184 ? 12.569 -4.037 -12.896 1.00 90.62 184 ARG A C 1
ATOM 1463 O O . ARG A 1 184 ? 11.939 -2.996 -13.041 1.00 90.62 184 ARG A O 1
ATOM 1470 N N . GLU A 1 185 ? 12.109 -5.223 -13.287 1.00 94.19 185 GLU A N 1
ATOM 1471 C CA . GLU A 1 185 ? 10.815 -5.385 -13.956 1.00 94.19 185 GLU A CA 1
ATOM 1472 C C . GLU A 1 185 ? 9.650 -4.890 -13.082 1.00 94.19 185 GLU A C 1
ATOM 1474 O O . GLU A 1 185 ? 8.683 -4.341 -13.612 1.00 94.19 185 GLU A O 1
ATOM 1479 N N . PHE A 1 186 ? 9.730 -5.044 -11.753 1.00 95.31 186 PHE A N 1
ATOM 1480 C CA . PHE A 1 186 ? 8.740 -4.472 -10.835 1.00 95.31 186 PHE A CA 1
ATOM 1481 C C . PHE A 1 186 ? 8.699 -2.945 -10.953 1.00 95.31 186 PHE A C 1
ATOM 1483 O O . PHE A 1 186 ? 7.634 -2.387 -11.210 1.00 95.31 186 PHE A O 1
ATOM 1490 N N . VAL A 1 187 ? 9.853 -2.284 -10.805 1.00 95.56 187 VAL A N 1
ATOM 1491 C CA . VAL A 1 187 ? 9.982 -0.817 -10.858 1.00 95.56 187 VAL A CA 1
ATOM 1492 C C . VAL A 1 187 ? 9.531 -0.279 -12.214 1.00 95.56 187 VAL A C 1
ATOM 1494 O O . VAL A 1 187 ? 8.709 0.635 -12.279 1.00 95.56 187 VAL A O 1
ATOM 1497 N N . GLU A 1 188 ? 9.986 -0.899 -13.304 1.00 95.31 188 GLU A N 1
ATOM 1498 C CA . GLU A 1 188 ? 9.565 -0.529 -14.654 1.00 95.31 188 GLU A CA 1
ATOM 1499 C C . GLU A 1 188 ? 8.060 -0.746 -14.855 1.00 95.31 188 GLU A C 1
ATOM 1501 O O . GLU A 1 188 ? 7.426 0.036 -15.554 1.00 95.31 188 GLU A O 1
ATOM 1506 N N . THR A 1 189 ? 7.452 -1.761 -14.232 1.00 97.19 189 THR A N 1
ATOM 1507 C CA . THR A 1 189 ? 6.002 -1.990 -14.324 1.00 97.19 189 THR A CA 1
ATOM 1508 C C . THR A 1 189 ? 5.194 -0.948 -13.569 1.00 97.19 189 THR A C 1
ATOM 1510 O O . THR A 1 189 ? 4.264 -0.383 -14.145 1.00 97.19 189 THR A O 1
ATOM 1513 N N . ILE A 1 190 ? 5.536 -0.699 -12.307 1.00 97.56 190 ILE A N 1
ATOM 1514 C CA . ILE A 1 190 ? 4.739 0.149 -11.418 1.00 97.56 190 ILE A CA 1
ATOM 1515 C C . ILE A 1 190 ? 4.883 1.642 -11.749 1.00 97.56 190 ILE A C 1
ATOM 1517 O O . ILE A 1 190 ? 3.910 2.385 -11.622 1.00 97.56 190 ILE A O 1
ATOM 1521 N N . PHE A 1 191 ? 6.057 2.073 -12.225 1.00 97.19 191 PHE A N 1
ATOM 1522 C CA . PHE A 1 191 ? 6.338 3.474 -12.562 1.00 97.19 191 PHE A CA 1
ATOM 1523 C C . PHE A 1 191 ? 6.536 3.734 -14.062 1.00 97.19 191 PHE A C 1
ATOM 1525 O O . PHE A 1 191 ? 6.729 4.876 -14.473 1.00 97.19 191 PHE A O 1
ATOM 1532 N N . GLY A 1 192 ? 6.479 2.709 -14.914 1.00 94.44 192 GLY A N 1
ATOM 1533 C CA . GLY A 1 192 ? 6.606 2.886 -16.360 1.00 94.44 192 GLY A CA 1
ATOM 1534 C C . GLY A 1 192 ? 5.447 3.694 -16.938 1.00 94.44 192 GLY A C 1
ATOM 1535 O O . GLY A 1 192 ? 4.283 3.351 -16.728 1.00 94.44 192 GLY A O 1
ATOM 1536 N N . ARG A 1 193 ? 5.773 4.738 -17.712 1.00 91.12 193 ARG A N 1
ATOM 1537 C CA . ARG A 1 193 ? 4.799 5.663 -18.319 1.00 91.12 193 ARG A CA 1
ATOM 1538 C C . ARG A 1 193 ? 3.724 4.955 -19.146 1.00 91.12 193 ARG A C 1
ATOM 1540 O O . ARG A 1 193 ? 2.553 5.278 -19.010 1.00 91.12 193 ARG A O 1
ATOM 1547 N N . ASP A 1 194 ? 4.122 3.960 -19.935 1.00 91.88 194 ASP A N 1
ATOM 1548 C CA . ASP A 1 194 ? 3.218 3.160 -20.776 1.00 91.88 194 ASP A CA 1
ATOM 1549 C C . ASP A 1 194 ? 2.742 1.871 -20.078 1.00 91.88 194 ASP A C 1
ATOM 1551 O O . ASP A 1 194 ? 2.320 0.909 -20.724 1.00 91.88 194 ASP A O 1
ATOM 1555 N N . ARG A 1 195 ? 2.876 1.810 -18.748 1.00 94.88 195 ARG A N 1
ATOM 1556 C CA . ARG A 1 195 ? 2.496 0.667 -17.915 1.00 94.88 195 ARG A CA 1
ATOM 1557 C C . ARG A 1 195 ? 1.517 1.109 -16.828 1.00 94.88 195 ARG A C 1
ATOM 1559 O O . ARG A 1 195 ? 0.418 1.544 -17.152 1.00 94.88 195 ARG A O 1
ATOM 1566 N N . GLU A 1 196 ? 1.870 0.976 -15.551 1.00 97.50 196 GLU A N 1
ATOM 1567 C CA . GLU A 1 196 ? 0.935 1.221 -14.450 1.00 97.50 196 GLU A CA 1
ATOM 1568 C C . GLU A 1 196 ? 1.127 2.587 -13.767 1.00 97.50 196 GLU A C 1
ATOM 1570 O O . GLU A 1 196 ? 0.451 2.846 -12.773 1.00 97.50 196 GLU A O 1
ATOM 1575 N N . LEU A 1 197 ? 1.972 3.485 -14.304 1.00 97.12 197 LEU A N 1
ATOM 1576 C CA . LEU A 1 197 ? 2.269 4.793 -13.694 1.00 97.12 197 LEU A CA 1
ATOM 1577 C C . LEU A 1 197 ? 1.005 5.572 -13.298 1.00 97.12 197 LEU A C 1
ATOM 1579 O O . LEU A 1 197 ? 0.853 5.942 -12.138 1.00 97.12 197 LEU A O 1
ATOM 1583 N N . GLU A 1 198 ? 0.060 5.752 -14.226 1.00 97.38 198 GLU A N 1
ATOM 1584 C CA . GLU A 1 198 ? -1.172 6.513 -13.966 1.00 97.38 198 GLU A CA 1
ATOM 1585 C C . GLU A 1 198 ? -2.006 5.895 -12.827 1.00 97.38 198 GLU A C 1
ATOM 1587 O O . GLU A 1 198 ? -2.634 6.597 -12.032 1.00 97.38 198 GLU A O 1
ATOM 1592 N N . ARG A 1 199 ? -2.026 4.561 -12.724 1.00 97.56 199 ARG A N 1
ATOM 1593 C CA . ARG A 1 199 ? -2.743 3.856 -11.652 1.00 97.56 199 ARG A CA 1
ATOM 1594 C C . ARG A 1 199 ? -2.030 4.011 -10.319 1.00 97.56 199 ARG A C 1
ATOM 1596 O O . ARG A 1 199 ? -2.707 4.214 -9.313 1.00 97.56 199 ARG A O 1
ATOM 1603 N N . THR A 1 200 ? -0.702 3.951 -10.321 1.00 98.06 200 THR A N 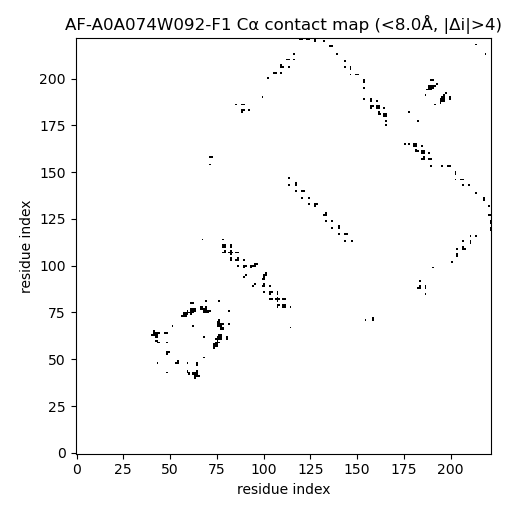1
ATOM 1604 C CA . THR A 1 200 ? 0.131 4.195 -9.143 1.00 98.06 200 THR A CA 1
ATOM 1605 C C . THR A 1 200 ? -0.077 5.613 -8.616 1.00 98.06 200 THR A C 1
ATOM 1607 O O . THR A 1 200 ? -0.366 5.780 -7.436 1.00 98.06 200 THR A O 1
ATOM 1610 N N . GLU A 1 201 ? -0.039 6.631 -9.478 1.00 97.50 201 GLU A N 1
ATOM 1611 C CA . GLU A 1 201 ? -0.274 8.029 -9.091 1.00 97.50 201 GLU A CA 1
ATOM 1612 C C . GLU A 1 201 ? -1.685 8.234 -8.529 1.00 97.50 201 GLU A C 1
ATOM 1614 O O . GLU A 1 201 ? -1.848 8.768 -7.431 1.00 97.50 201 GLU A O 1
ATOM 1619 N N . LYS A 1 202 ? -2.719 7.741 -9.227 1.00 98.06 202 LYS A N 1
ATOM 1620 C CA . LYS A 1 202 ? -4.111 7.830 -8.752 1.00 98.06 202 LYS A CA 1
ATOM 1621 C C . LYS A 1 202 ? -4.307 7.148 -7.402 1.00 98.06 202 LYS A C 1
ATOM 1623 O O . LYS A 1 202 ? -5.050 7.664 -6.566 1.00 98.06 202 LYS A O 1
ATOM 1628 N N . LEU A 1 203 ? -3.670 5.998 -7.191 1.00 98.25 203 LEU A N 1
ATOM 1629 C CA . LEU A 1 203 ? -3.704 5.294 -5.916 1.00 98.25 203 LEU A CA 1
ATOM 1630 C C . LEU A 1 203 ? -3.043 6.135 -4.820 1.00 98.25 203 LEU A C 1
ATOM 1632 O O . LEU A 1 203 ? -3.693 6.422 -3.820 1.00 98.25 203 LEU A O 1
ATOM 1636 N N . THR A 1 204 ? -1.803 6.581 -5.026 1.00 98.19 204 THR A N 1
ATOM 1637 C CA . THR A 1 204 ? -1.047 7.385 -4.054 1.00 98.19 204 THR A CA 1
ATOM 1638 C C . THR A 1 204 ? -1.790 8.673 -3.691 1.00 98.19 204 THR A C 1
ATOM 1640 O O . THR A 1 204 ? -1.988 8.965 -2.511 1.00 98.19 204 THR A O 1
ATOM 1643 N N . THR A 1 205 ? -2.291 9.422 -4.676 1.00 98.12 205 THR A N 1
ATOM 1644 C CA . THR A 1 205 ? -3.107 10.622 -4.432 1.00 98.12 205 THR A CA 1
ATOM 1645 C C . THR A 1 205 ? -4.406 10.288 -3.698 1.00 98.12 205 THR A C 1
ATOM 1647 O O . THR A 1 205 ? -4.793 11.013 -2.780 1.00 98.12 205 THR A O 1
ATOM 1650 N N . GLY A 1 206 ? -5.064 9.180 -4.054 1.00 98.38 206 GLY A N 1
ATOM 1651 C CA . GLY A 1 206 ? -6.263 8.698 -3.370 1.00 98.38 206 GLY A CA 1
ATOM 1652 C C . GLY A 1 206 ? -6.015 8.394 -1.893 1.00 98.38 206 GLY A C 1
ATOM 1653 O O . GLY A 1 206 ? -6.790 8.832 -1.046 1.00 98.38 206 GLY A O 1
ATOM 1654 N N . ILE A 1 207 ? -4.903 7.727 -1.577 1.00 98.69 207 ILE A N 1
ATOM 1655 C CA . ILE A 1 207 ? -4.488 7.424 -0.201 1.00 98.69 207 ILE A CA 1
ATOM 1656 C C . ILE A 1 207 ? -4.173 8.699 0.579 1.00 98.69 207 ILE A C 1
ATOM 1658 O O . ILE A 1 207 ? -4.589 8.830 1.730 1.00 98.69 207 ILE A O 1
ATOM 1662 N N . ARG A 1 208 ? -3.479 9.665 -0.034 1.00 98.25 208 ARG A N 1
ATOM 1663 C CA . ARG A 1 208 ? -3.169 10.955 0.604 1.00 98.25 208 ARG A CA 1
ATOM 1664 C C . ARG A 1 208 ? -4.436 11.735 0.941 1.00 98.25 208 ARG A C 1
ATOM 1666 O O . ARG A 1 208 ? -4.569 12.226 2.058 1.00 98.25 208 ARG A O 1
ATOM 1673 N N . LEU A 1 209 ? -5.380 11.816 0.002 1.00 98.38 209 LEU A N 1
ATOM 1674 C CA . LEU A 1 209 ? -6.658 12.492 0.228 1.00 98.38 209 LEU A CA 1
ATOM 1675 C C . LEU A 1 209 ? -7.497 11.780 1.293 1.00 98.38 209 LEU A C 1
ATOM 1677 O O . LEU A 1 209 ? -8.065 12.440 2.161 1.00 98.38 209 LEU A O 1
ATOM 1681 N N . TRP A 1 210 ? -7.570 10.449 1.236 1.00 98.62 210 TRP A N 1
ATOM 1682 C CA . TRP A 1 210 ? -8.243 9.651 2.257 1.00 98.62 210 TRP A CA 1
ATOM 1683 C C . TRP A 1 210 ? -7.615 9.880 3.633 1.00 98.62 210 TRP A C 1
ATOM 1685 O O . TRP A 1 210 ? -8.339 10.169 4.575 1.00 98.62 210 TRP A O 1
ATOM 1695 N N . SER A 1 211 ? -6.282 9.876 3.726 1.00 98.00 211 SER A N 1
ATOM 1696 C CA . SER A 1 211 ? -5.555 10.107 4.980 1.00 98.00 211 SER A CA 1
ATOM 1697 C C . SER A 1 211 ? -5.852 11.484 5.568 1.00 98.00 211 SER A C 1
ATOM 1699 O O . SER A 1 211 ? -6.136 11.579 6.753 1.00 98.00 211 SER A O 1
ATOM 1701 N N . LEU A 1 212 ? -5.845 12.536 4.742 1.00 98.06 212 LEU A N 1
ATOM 1702 C CA . LEU A 1 212 ? -6.179 13.893 5.183 1.00 98.06 212 LEU A CA 1
ATOM 1703 C C . LEU A 1 212 ? -7.607 13.972 5.739 1.00 98.06 212 LEU A C 1
ATOM 1705 O O . LEU A 1 212 ? -7.848 14.622 6.752 1.00 98.06 212 LEU A O 1
ATOM 1709 N N . ARG A 1 213 ? -8.563 13.318 5.070 1.00 98.12 213 ARG A N 1
ATOM 1710 C CA . ARG A 1 213 ? -9.958 13.273 5.526 1.00 98.12 213 ARG A CA 1
ATOM 1711 C C . ARG A 1 213 ? -10.105 12.448 6.795 1.00 98.12 213 ARG A C 1
ATOM 1713 O O . ARG A 1 213 ? -10.839 12.866 7.678 1.00 98.12 213 ARG A O 1
ATOM 1720 N N . PHE A 1 214 ? -9.405 11.327 6.892 1.00 98.31 214 PHE A N 1
ATOM 1721 C CA . PHE A 1 214 ? -9.387 10.502 8.089 1.00 98.31 214 PHE A CA 1
ATOM 1722 C C . PHE A 1 214 ? -8.881 11.312 9.284 1.00 98.31 214 PHE A C 1
ATOM 1724 O O . PHE A 1 214 ? -9.559 11.379 10.298 1.00 98.31 214 PHE A O 1
ATOM 1731 N N . ASP A 1 215 ? -7.750 12.010 9.145 1.00 97.00 215 ASP A N 1
ATOM 1732 C CA . ASP A 1 215 ? -7.217 12.855 10.221 1.00 97.00 215 ASP A CA 1
ATOM 1733 C C . ASP A 1 215 ? -8.233 13.943 10.618 1.00 97.00 215 ASP A C 1
ATOM 1735 O O . ASP A 1 215 ? -8.557 14.098 11.789 1.00 97.00 215 ASP A O 1
ATOM 1739 N N . ALA A 1 216 ? -8.839 14.624 9.642 1.00 97.25 216 ALA A N 1
ATOM 1740 C CA . ALA A 1 216 ? -9.793 15.699 9.915 1.00 97.25 216 ALA A CA 1
ATOM 1741 C C . ALA A 1 216 ? -11.121 15.251 10.560 1.00 97.25 216 ALA A C 1
ATOM 1743 O O . ALA A 1 216 ? -11.786 16.079 11.173 1.00 97.25 216 ALA A O 1
ATOM 1744 N N . ASN A 1 217 ? -11.545 13.995 10.378 1.00 96.62 217 ASN A N 1
ATOM 1745 C CA . ASN A 1 217 ? -12.865 13.524 10.825 1.00 96.62 217 ASN A CA 1
ATOM 1746 C C . ASN A 1 217 ? -12.789 12.492 11.958 1.00 96.62 217 ASN A C 1
ATOM 1748 O O . ASN A 1 217 ? -13.742 12.357 12.715 1.00 96.62 217 ASN A O 1
ATOM 1752 N N . CYS A 1 218 ? -11.686 11.753 12.075 1.00 95.62 218 CYS A N 1
ATOM 1753 C CA . CYS A 1 218 ? -11.570 10.624 12.994 1.00 95.62 218 CYS A CA 1
ATOM 1754 C C . CYS A 1 218 ? -10.661 10.920 14.195 1.00 95.62 218 CYS A C 1
ATOM 1756 O O . CYS A 1 218 ? -10.711 10.182 15.173 1.00 95.62 218 CYS A O 1
ATOM 1758 N N . GLU A 1 219 ? -9.829 11.968 14.161 1.00 90.19 219 GLU A N 1
ATOM 1759 C CA . GLU A 1 219 ? -8.831 12.211 15.216 1.00 90.19 219 GLU A CA 1
ATOM 1760 C C . GLU A 1 219 ? -9.453 12.552 16.580 1.00 90.19 219 GLU A C 1
ATOM 1762 O O . GLU A 1 219 ? -8.915 12.136 17.603 1.00 90.19 219 GLU A O 1
ATOM 1767 N N . GLU A 1 220 ? -10.602 13.233 16.611 1.00 88.50 220 GLU A N 1
ATOM 1768 C CA . GLU A 1 220 ? -11.329 13.521 17.862 1.00 88.50 220 GLU A CA 1
ATOM 1769 C C . GLU A 1 220 ? -12.057 12.292 18.431 1.00 88.50 220 GLU A C 1
ATOM 1771 O O . GLU A 1 220 ? -12.372 12.250 19.621 1.00 88.50 220 GLU A O 1
ATOM 1776 N N . VAL A 1 221 ? -12.311 11.293 17.583 1.00 89.75 221 VAL A N 1
ATOM 1777 C CA . VAL A 1 221 ? -13.095 10.094 17.903 1.00 89.75 221 VAL A CA 1
ATOM 1778 C C . VAL A 1 221 ? -12.205 8.919 18.342 1.00 89.75 221 VAL A C 1
ATOM 1780 O O . VAL A 1 221 ? -12.628 8.103 19.165 1.00 89.75 221 VAL A O 1
ATOM 1783 N N . LEU A 1 222 ? -10.988 8.813 17.787 1.00 88.75 222 LEU A N 1
ATOM 1784 C CA . LEU A 1 222 ? -10.064 7.671 17.927 1.00 88.75 222 LEU A CA 1
ATOM 1785 C C . LEU A 1 222 ? -9.061 7.780 19.073 1.00 88.75 222 LEU A C 1
ATOM 1787 O O . LEU A 1 222 ? -8.902 6.753 19.773 1.00 88.75 222 LEU A O 1
#

Organism: Aureobasidium melanogenum (strain CBS 110374) (NCBI:txid1043003)

Secondary structure (DSSP, 8-state):
----------------PPPPPPPPPPPPPPPP-PPPPPPPPPPP-HHHHHHTTPPTT-EEEE--TTS--EEETTEEE-HHHHHHHHHHHHHHHH-TTSHHHHHHHHHHHHHHHHHHHHHHHHHHGGG---HHHHHHHHHHHHHHHHHHHHHHHHHHHHHHHHHHHHHHH-SS-------HHHHHHHHHHHH-TTTTHHHHHHHHHHHHHHHHHHHHHHTTT-

Mean predicted aligned error: 11.48 Å

Sequence (222 aa):
PEPQQPRKQRAASYSAPPRHSAPPRDSAPPKPRQQPPTPKRATATDRDARAAGIPAGYNFKNWDPNEEPILLLGSVFDANSLGKWIYDWTVAFHGPSTAFAEMAGDLWLSLIHLAGKIKRAEESLPKIRHRDDRELIDDFLDSGERLWERFNKLLKICEKQMLKAAKRDRGNEGKLYMGNNSGREFVETIFGRDRELERTEKLTTGIRLWSLRFDANCEEVL

Radius of gyration: 32.32 Å; Cα contacts (8 Å, |Δi|>4): 191; chains: 1; bounding box: 42×84×117 Å

Foldseek 3Di:
DDDDDDDDDDDDDDDDDDDDDDDDDDDDDDDPDPDPPDPDQDADDPVLCVVLVNDPQAAERADRSVFNWDDAPSYTHHLQSVLVLLLVLQCVPPNCPDPLNVLSVLSSVLSVLLRVLLVVLVVCLVVFDDPVLNVVSVVLNVLSVVLVVLVSVLSVQLRVQLVVVQVVPDPDDDDPDSDSVSSVSSSCQCCPPVHNNVSSVCSSVSSVVSSVVCCVRNVVRD

pLDDT: mean 84.15, std 20.26, range [33.03, 98.69]